Protein AF-A0AA88Y7B9-F1 (afdb_monomer)

Solvent-accessible surface area (backbone atoms only — not comparable to full-atom values): 11548 Å² total; per-residue (Å²): 133,92,70,56,55,67,57,44,27,37,46,65,73,51,35,88,92,33,28,59,63,62,66,70,34,98,73,59,68,88,75,66,75,62,70,79,85,90,85,69,100,49,65,74,39,86,70,44,78,46,57,69,61,73,98,58,69,41,56,74,55,41,38,34,41,35,31,34,34,65,99,77,40,43,36,37,42,38,42,46,49,50,84,82,63,94,68,62,86,41,93,76,40,60,91,79,35,86,36,41,58,53,46,26,32,49,48,44,51,47,53,51,62,78,44,63,88,51,73,50,38,37,44,33,38,39,50,44,25,13,60,60,32,74,95,56,64,17,42,60,36,51,40,70,34,40,48,57,44,45,79,67,59,34,41,51,57,56,59,79,75,69,30,61,53,68,48,41,40,86,41,90,88,48,92,52,88,56,22,26,37,26,62,46,63,31,31,23,76,63,83,79,90,75,82,81,87,133

Structure (mmCIF, N/CA/C/O backbone):
data_AF-A0AA88Y7B9-F1
#
_entry.id   AF-A0AA88Y7B9-F1
#
loop_
_atom_site.group_PDB
_atom_site.id
_atom_site.type_symbol
_atom_site.label_atom_id
_atom_site.label_alt_id
_atom_site.label_comp_id
_atom_site.label_asym_id
_atom_site.label_entity_id
_a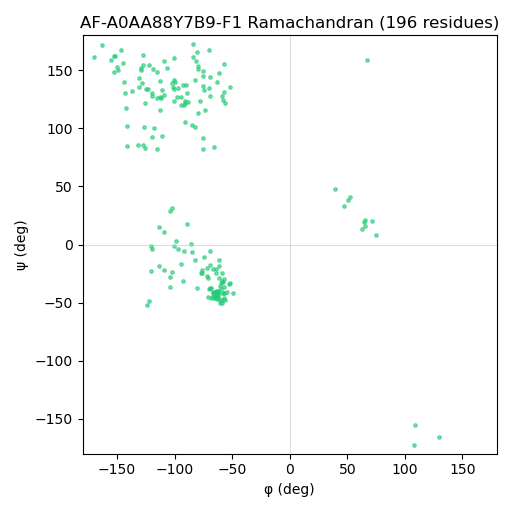tom_site.label_seq_id
_atom_site.pdbx_PDB_ins_code
_atom_site.Cartn_x
_atom_site.Cartn_y
_atom_site.Cartn_z
_atom_site.occupancy
_atom_site.B_iso_or_equiv
_atom_site.auth_seq_id
_atom_site.auth_comp_id
_atom_site.auth_asym_id
_atom_site.auth_atom_id
_atom_site.pdbx_PDB_model_num
ATOM 1 N N . MET A 1 1 ? 6.387 -14.536 -27.912 1.00 52.94 1 MET A N 1
ATOM 2 C CA . MET A 1 1 ? 6.332 -15.747 -27.070 1.00 52.94 1 MET A CA 1
ATOM 3 C C . MET A 1 1 ? 5.521 -15.358 -25.848 1.00 52.94 1 MET A C 1
ATOM 5 O O . MET A 1 1 ? 5.942 -14.445 -25.153 1.00 52.94 1 MET A O 1
ATOM 9 N N . ASP A 1 2 ? 4.322 -15.911 -25.678 1.00 79.06 2 ASP A N 1
ATOM 10 C CA . ASP A 1 2 ? 3.439 -15.541 -24.568 1.00 79.06 2 ASP A CA 1
ATOM 11 C C . ASP A 1 2 ? 3.820 -16.357 -23.323 1.00 79.06 2 ASP A C 1
ATOM 13 O O . ASP A 1 2 ? 3.560 -17.556 -23.264 1.00 79.06 2 ASP A O 1
ATOM 17 N N . LEU A 1 3 ? 4.522 -15.740 -22.370 1.00 78.12 3 LEU A N 1
ATOM 18 C CA . LEU A 1 3 ? 4.958 -16.412 -21.140 1.00 78.12 3 LEU A CA 1
ATOM 19 C C . LEU A 1 3 ? 3.818 -16.435 -20.105 1.00 78.12 3 LEU A C 1
ATOM 21 O O . LEU A 1 3 ? 3.108 -15.433 -19.977 1.00 78.12 3 LEU A O 1
ATOM 25 N N . PRO A 1 4 ? 3.631 -17.526 -19.338 1.00 83.94 4 PRO A N 1
ATOM 26 C CA . PRO A 1 4 ? 2.750 -17.532 -18.168 1.00 83.94 4 PRO A CA 1
ATOM 27 C C . PRO A 1 4 ? 3.140 -16.461 -17.135 1.00 83.94 4 PRO A C 1
ATOM 29 O O . PRO A 1 4 ? 4.302 -16.052 -17.066 1.00 83.94 4 PRO A O 1
ATOM 32 N N . GLN A 1 5 ? 2.176 -16.021 -16.320 1.00 84.38 5 GLN A N 1
ATOM 33 C CA . GLN A 1 5 ? 2.378 -14.995 -15.286 1.00 84.38 5 GLN A CA 1
ATOM 34 C C . GLN A 1 5 ? 3.475 -15.402 -14.292 1.00 84.38 5 GLN A C 1
ATOM 36 O O . GLN A 1 5 ? 4.330 -14.599 -13.927 1.00 84.38 5 GLN A O 1
ATOM 41 N N . GLU A 1 6 ? 3.487 -16.668 -13.894 1.00 79.50 6 GLU A N 1
ATOM 42 C CA . GLU A 1 6 ? 4.441 -17.228 -12.944 1.00 79.50 6 GLU A CA 1
ATOM 43 C C . GLU A 1 6 ? 5.864 -17.189 -13.504 1.00 79.50 6 GLU A C 1
ATOM 45 O O . GLU A 1 6 ? 6.802 -16.818 -12.799 1.00 79.50 6 GLU A O 1
ATOM 50 N N . CYS A 1 7 ? 6.024 -17.497 -14.794 1.00 79.56 7 CYS A N 1
ATOM 51 C CA . CYS A 1 7 ? 7.312 -17.409 -15.474 1.00 79.56 7 CYS A CA 1
ATOM 52 C C . CYS A 1 7 ? 7.789 -15.957 -15.572 1.00 79.56 7 CYS A C 1
ATOM 54 O O . CYS A 1 7 ? 8.955 -15.683 -15.297 1.00 79.56 7 CYS A O 1
ATOM 56 N N . LEU A 1 8 ? 6.893 -15.031 -15.931 1.00 83.56 8 LEU A N 1
ATOM 57 C CA . LEU A 1 8 ? 7.210 -13.607 -16.034 1.00 83.56 8 LEU A CA 1
ATOM 58 C C . LEU A 1 8 ? 7.716 -13.051 -14.694 1.00 83.56 8 LEU A C 1
ATOM 60 O O . LEU A 1 8 ? 8.788 -12.447 -14.645 1.00 83.56 8 LEU A O 1
ATOM 64 N N . SER A 1 9 ? 6.986 -13.309 -13.608 1.00 81.31 9 SER A N 1
ATOM 65 C CA . SER A 1 9 ? 7.362 -12.836 -12.275 1.00 81.31 9 SER A CA 1
ATOM 66 C C . SER A 1 9 ? 8.593 -13.536 -11.718 1.00 81.31 9 SER A C 1
ATOM 68 O O . SER A 1 9 ? 9.436 -12.881 -11.111 1.00 81.31 9 SER A O 1
ATOM 70 N N . CYS A 1 10 ? 8.749 -14.842 -11.943 1.00 78.94 10 CYS A N 1
ATOM 71 C CA . CYS A 1 10 ? 9.934 -15.555 -11.477 1.00 78.94 10 CYS A CA 1
ATOM 72 C C . CYS A 1 10 ? 11.209 -15.024 -12.147 1.00 78.94 10 CYS A C 1
ATOM 74 O O . CYS A 1 10 ? 12.187 -14.731 -11.463 1.00 78.94 10 CYS A O 1
ATOM 76 N N . ILE A 1 11 ? 11.182 -14.801 -13.468 1.00 79.75 11 ILE A N 1
ATOM 77 C CA . ILE A 1 11 ? 12.324 -14.223 -14.193 1.00 79.75 11 ILE A CA 1
ATOM 78 C C . ILE A 1 11 ? 12.711 -12.861 -13.605 1.00 79.75 11 ILE A C 1
ATOM 80 O O . ILE A 1 11 ? 13.898 -12.573 -13.434 1.00 79.75 11 ILE A O 1
ATOM 84 N N . ALA A 1 12 ? 11.713 -12.040 -13.279 1.00 77.69 12 ALA A N 1
ATOM 85 C CA . ALA A 1 12 ? 11.924 -10.723 -12.700 1.00 77.69 12 ALA A CA 1
ATOM 86 C C . ALA A 1 12 ? 12.527 -10.769 -11.289 1.00 77.69 12 ALA A C 1
ATOM 88 O O . ALA A 1 12 ? 13.422 -9.985 -10.983 1.00 77.69 12 ALA A O 1
ATOM 89 N N . LEU A 1 13 ? 12.063 -11.696 -10.446 1.00 76.12 13 LEU A N 1
ATOM 90 C CA . LEU A 1 13 ? 12.467 -11.804 -9.042 1.00 76.12 13 LEU A CA 1
ATOM 91 C C . LEU A 1 13 ? 13.813 -12.520 -8.850 1.00 76.12 13 LEU A C 1
ATOM 93 O O . LEU A 1 13 ? 14.604 -12.126 -7.996 1.00 76.12 13 LEU A O 1
ATOM 97 N N . SER A 1 14 ? 14.103 -13.554 -9.642 1.00 74.75 14 SER A N 1
ATOM 98 C CA . SER A 1 14 ? 15.327 -14.359 -9.504 1.00 74.75 14 SER A CA 1
ATOM 99 C C . SER A 1 14 ? 16.576 -13.666 -10.051 1.00 74.75 14 SER A C 1
ATOM 101 O O . SER A 1 14 ? 17.706 -13.966 -9.646 1.00 74.75 14 SER A O 1
ATOM 103 N N . GLY A 1 15 ? 16.388 -12.734 -10.988 1.00 68.69 15 GLY A N 1
ATOM 104 C CA . GLY A 1 15 ? 17.471 -12.119 -11.743 1.00 68.69 15 GLY A CA 1
ATOM 105 C C . GLY A 1 15 ? 18.178 -13.106 -12.684 1.00 68.69 15 GLY A C 1
ATOM 106 O O . GLY A 1 15 ? 18.163 -14.325 -12.504 1.00 68.69 15 GLY A O 1
ATOM 107 N N . ILE A 1 16 ? 18.861 -12.572 -13.703 1.00 68.81 16 ILE A N 1
ATOM 108 C CA . ILE A 1 16 ? 19.411 -13.347 -14.838 1.00 68.81 16 ILE A CA 1
ATOM 109 C C . ILE A 1 16 ? 20.280 -14.544 -14.408 1.00 68.81 16 ILE A C 1
ATOM 111 O O . ILE A 1 16 ? 20.279 -15.577 -15.070 1.00 68.81 16 ILE A O 1
ATOM 115 N N . LYS A 1 17 ? 21.002 -14.435 -13.286 1.00 69.50 17 LYS A N 1
ATOM 116 C CA . LYS A 1 17 ? 21.929 -15.480 -12.821 1.00 69.50 17 LYS A CA 1
ATOM 117 C C . LYS A 1 17 ? 21.248 -16.696 -12.186 1.00 69.50 17 LYS A C 1
ATOM 119 O O . LYS A 1 17 ? 21.886 -17.740 -12.116 1.00 69.50 17 LYS A O 1
ATOM 124 N N . ARG A 1 18 ? 20.006 -16.568 -11.704 1.00 70.50 18 ARG A N 1
ATOM 125 C CA . ARG A 1 18 ? 19.301 -17.635 -10.965 1.00 70.50 18 ARG A CA 1
ATOM 126 C C . ARG A 1 18 ? 18.006 -18.089 -11.630 1.00 70.50 18 ARG A C 1
ATOM 128 O O . ARG A 1 18 ? 17.410 -19.059 -11.190 1.00 70.50 18 ARG A O 1
ATOM 135 N N . VAL A 1 19 ? 17.602 -17.456 -12.734 1.00 73.75 19 VAL A N 1
ATOM 136 C CA . VAL A 1 19 ? 16.382 -17.817 -13.482 1.00 73.75 19 VAL A CA 1
ATOM 137 C C . VAL A 1 19 ? 16.295 -19.319 -13.770 1.00 73.75 19 VAL A C 1
ATOM 139 O O . VAL A 1 19 ? 15.232 -19.909 -13.611 1.00 73.75 19 VAL A O 1
ATOM 142 N N . TYR A 1 20 ? 17.396 -19.969 -14.157 1.00 70.12 20 TYR A N 1
ATOM 143 C CA . TYR A 1 20 ? 17.359 -21.405 -14.441 1.00 70.12 20 TYR A CA 1
ATOM 144 C C . TYR A 1 20 ? 17.118 -22.250 -13.178 1.00 70.12 20 TYR A C 1
ATOM 146 O O . TYR A 1 20 ? 16.272 -23.141 -13.196 1.00 70.12 20 TYR A O 1
ATOM 154 N N . SER A 1 21 ? 17.822 -21.967 -12.075 1.00 70.44 21 SER A N 1
ATOM 155 C CA . SER A 1 21 ? 17.675 -22.722 -10.822 1.00 70.44 21 SER A CA 1
ATOM 156 C C . SER A 1 21 ? 16.329 -22.482 -10.147 1.00 70.44 21 SER A C 1
ATOM 158 O O . SER A 1 21 ? 15.746 -23.418 -9.607 1.00 70.44 21 SER A O 1
ATOM 160 N N . ASP A 1 22 ? 15.836 -21.249 -10.211 1.00 71.75 22 ASP A N 1
ATOM 161 C CA . ASP A 1 22 ? 14.694 -20.798 -9.421 1.00 71.75 22 ASP A CA 1
ATOM 162 C C . ASP A 1 22 ? 13.369 -20.958 -10.179 1.00 71.75 22 ASP A C 1
ATOM 164 O O . ASP A 1 22 ? 12.339 -21.220 -9.562 1.00 71.75 22 ASP A O 1
ATOM 168 N N . CYS A 1 23 ? 13.388 -20.835 -11.513 1.00 70.25 23 CYS A N 1
ATOM 169 C CA . CYS A 1 23 ? 12.173 -20.826 -12.337 1.00 70.25 23 CYS A CA 1
ATOM 170 C C . CYS A 1 23 ? 11.983 -22.080 -13.197 1.00 70.25 23 CYS A C 1
ATOM 172 O O . CYS A 1 23 ? 10.864 -22.344 -13.631 1.00 70.25 23 CYS A O 1
ATOM 174 N N . VAL A 1 24 ? 13.054 -22.828 -13.489 1.00 71.31 24 VAL A N 1
ATOM 175 C CA . VAL A 1 24 ? 13.028 -23.973 -14.426 1.00 71.31 24 VAL A CA 1
ATOM 176 C C . VAL A 1 24 ? 13.440 -25.288 -13.747 1.00 71.31 24 VAL A C 1
ATOM 178 O O . VAL A 1 24 ? 13.074 -26.367 -14.209 1.00 71.31 24 VAL A O 1
ATOM 181 N N . GLY A 1 25 ? 14.185 -25.216 -12.640 1.00 64.06 25 GLY A N 1
ATOM 182 C CA . GLY A 1 25 ? 14.705 -26.375 -11.919 1.00 64.06 25 GLY A CA 1
ATOM 183 C C . GLY A 1 25 ? 13.651 -27.215 -11.171 1.00 64.06 25 GLY A C 1
ATOM 184 O O . GLY A 1 25 ? 12.520 -26.779 -10.953 1.00 64.06 25 GLY A O 1
ATOM 185 N N . PRO A 1 26 ? 14.029 -28.428 -10.716 1.00 53.66 26 PRO A N 1
ATOM 186 C CA . PRO A 1 26 ? 13.134 -29.385 -10.049 1.00 53.66 26 PRO A CA 1
ATOM 187 C C . PRO A 1 26 ? 12.671 -28.957 -8.642 1.00 53.66 26 PRO A C 1
ATOM 189 O O . PRO A 1 26 ? 11.839 -29.630 -8.043 1.00 53.66 26 PRO A O 1
ATOM 192 N N . THR A 1 27 ? 13.196 -27.853 -8.106 1.00 53.81 27 THR A N 1
ATOM 193 C CA . THR A 1 27 ? 12.861 -27.282 -6.790 1.00 53.81 27 THR A CA 1
ATOM 194 C C . THR A 1 27 ? 11.932 -26.072 -6.896 1.00 53.81 27 THR A C 1
ATOM 196 O O . THR A 1 27 ? 12.032 -25.154 -6.084 1.00 53.81 27 THR A O 1
ATOM 199 N N . SER A 1 28 ? 11.053 -26.034 -7.900 1.00 53.72 28 SER A N 1
ATOM 200 C CA . SER A 1 28 ? 10.077 -24.956 -8.085 1.00 53.72 28 SER A CA 1
ATOM 201 C C . SER A 1 28 ? 9.056 -24.935 -6.939 1.00 53.72 28 SER A C 1
ATOM 203 O O . SER A 1 28 ? 7.967 -25.501 -7.007 1.00 53.72 28 SER A O 1
ATOM 205 N N . GLY A 1 29 ? 9.421 -24.287 -5.834 1.00 54.25 29 GLY A N 1
ATOM 206 C CA . GLY A 1 29 ? 8.471 -23.897 -4.802 1.00 54.25 29 GLY A CA 1
ATOM 207 C C . GLY A 1 29 ? 7.470 -22.901 -5.386 1.00 54.25 29 GLY A C 1
ATOM 208 O O . GLY A 1 29 ? 7.844 -22.024 -6.164 1.00 54.25 29 GLY A O 1
ATOM 209 N N . GLY A 1 30 ? 6.191 -23.029 -5.028 1.00 58.34 30 GLY A N 1
ATOM 210 C CA . GLY A 1 30 ? 5.188 -22.033 -5.403 1.00 58.34 30 GLY A CA 1
ATOM 211 C C . GLY A 1 30 ? 5.583 -20.655 -4.865 1.00 58.34 30 GLY A C 1
ATOM 212 O O . GLY A 1 30 ? 5.810 -20.500 -3.665 1.00 58.34 30 GLY A O 1
ATOM 213 N N . ILE A 1 31 ? 5.681 -19.657 -5.744 1.00 64.56 31 ILE A N 1
ATOM 214 C CA . ILE A 1 31 ? 6.045 -18.288 -5.367 1.00 64.56 31 ILE A CA 1
ATOM 215 C C . ILE A 1 31 ? 4.766 -17.533 -5.002 1.00 64.56 31 ILE A C 1
ATOM 217 O O . ILE A 1 31 ? 3.855 -17.399 -5.819 1.00 64.56 31 ILE A O 1
ATOM 221 N N . ASN A 1 32 ? 4.697 -16.996 -3.782 1.00 68.12 32 ASN A N 1
ATOM 222 C CA . ASN A 1 32 ? 3.692 -15.995 -3.430 1.00 68.12 32 ASN A CA 1
ATOM 223 C C . ASN A 1 32 ? 4.099 -14.657 -4.056 1.00 68.12 32 ASN A C 1
ATOM 225 O O . ASN A 1 32 ? 4.730 -13.835 -3.400 1.00 68.12 32 ASN A O 1
ATOM 229 N N . ILE A 1 33 ? 3.786 -14.471 -5.339 1.00 72.69 33 ILE A N 1
ATOM 230 C CA . ILE A 1 33 ? 4.248 -13.317 -6.120 1.00 72.69 33 ILE A CA 1
ATOM 231 C C . ILE A 1 33 ? 3.790 -11.973 -5.513 1.00 72.69 33 ILE A C 1
ATOM 233 O O . ILE A 1 33 ? 4.623 -11.074 -5.423 1.00 72.69 33 ILE A O 1
ATOM 237 N N . PRO A 1 34 ? 2.540 -11.817 -5.020 1.00 73.06 34 PRO A N 1
ATOM 238 C CA . PRO A 1 34 ? 2.151 -10.605 -4.293 1.00 73.06 34 PRO A CA 1
ATOM 239 C C . PRO A 1 34 ? 2.858 -10.434 -2.940 1.00 73.06 34 PRO A C 1
ATOM 241 O O . PRO A 1 34 ? 2.898 -9.330 -2.405 1.00 73.06 34 PRO A O 1
ATOM 244 N N . GLY A 1 35 ? 3.376 -11.522 -2.359 1.00 82.19 35 GLY A N 1
ATOM 245 C CA . GLY A 1 35 ? 4.077 -11.508 -1.073 1.00 82.19 35 GLY A CA 1
ATOM 246 C C . GLY A 1 35 ? 3.175 -11.267 0.140 1.00 82.19 35 GLY A C 1
ATOM 247 O O . GLY A 1 35 ? 3.666 -10.861 1.188 1.00 82.19 35 GLY A O 1
ATOM 248 N N . LEU A 1 36 ? 1.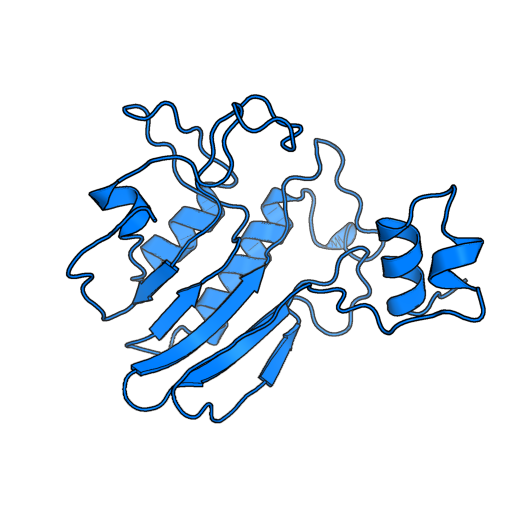863 -11.500 0.024 1.00 92.12 36 LEU A N 1
ATOM 249 C CA . LEU A 1 36 ? 0.896 -11.155 1.070 1.00 92.12 36 LEU A CA 1
ATOM 250 C C . LEU A 1 36 ? 0.504 -12.344 1.938 1.00 92.12 36 LEU A C 1
ATOM 252 O O . LEU A 1 36 ? 0.250 -13.439 1.433 1.00 92.12 36 LEU A O 1
ATOM 256 N N . VAL A 1 37 ? 0.384 -12.095 3.242 1.00 94.19 37 VAL A N 1
ATOM 257 C CA . VAL A 1 37 ? -0.163 -13.031 4.227 1.00 94.19 37 VAL A CA 1
ATOM 258 C C . VAL A 1 37 ? -0.971 -12.239 5.254 1.00 94.19 37 VAL A C 1
ATOM 260 O O . VAL A 1 37 ? -0.476 -11.270 5.822 1.00 94.19 37 VAL A O 1
ATOM 263 N N . LEU A 1 38 ? -2.200 -12.680 5.532 1.00 94.44 38 LEU A N 1
ATOM 264 C CA . LEU A 1 38 ? -3.028 -12.141 6.611 1.00 94.44 38 LEU A CA 1
ATOM 265 C C . LEU A 1 38 ? -3.219 -13.206 7.695 1.00 94.44 38 LEU A C 1
ATOM 267 O O . LEU A 1 38 ? -3.846 -14.236 7.456 1.00 94.44 38 LEU A O 1
ATOM 271 N N . LEU A 1 39 ? -2.694 -12.944 8.893 1.00 96.31 39 LEU A N 1
ATOM 272 C CA . LEU A 1 39 ? -2.840 -13.813 10.062 1.00 96.31 39 LEU A CA 1
ATOM 273 C C . LEU A 1 39 ? -3.687 -13.121 11.126 1.00 96.31 39 LEU A C 1
ATOM 275 O O . LEU A 1 39 ? -3.547 -11.925 11.373 1.00 96.31 39 LEU A O 1
ATOM 279 N N . SER A 1 40 ? -4.547 -13.884 11.796 1.00 96.69 40 SER A N 1
ATOM 280 C CA . SER A 1 40 ? -5.396 -13.366 12.864 1.00 96.69 40 SER A CA 1
ATOM 281 C C . SER A 1 40 ? -5.572 -14.401 13.965 1.00 96.69 40 SER A C 1
ATOM 283 O O . SER A 1 40 ? -5.766 -15.584 13.702 1.00 96.69 40 SER A O 1
ATOM 285 N N . LYS A 1 41 ? -5.553 -13.935 15.220 1.00 97.62 41 LYS A N 1
ATOM 286 C CA . LYS A 1 41 ? -5.969 -14.738 16.383 1.00 97.62 41 LYS A CA 1
ATOM 287 C C . LYS A 1 41 ? -7.493 -14.892 16.472 1.00 97.62 41 LYS A C 1
ATOM 289 O O . LYS A 1 41 ? -7.981 -15.652 17.299 1.00 97.62 41 LYS A O 1
ATOM 294 N N . ARG A 1 42 ? -8.240 -14.130 15.668 1.00 97.88 42 ARG A N 1
ATOM 295 C CA . ARG A 1 42 ? -9.701 -14.181 15.560 1.00 97.88 42 ARG A CA 1
ATOM 296 C C . ARG A 1 42 ? -10.109 -14.842 14.244 1.00 97.88 42 ARG A C 1
ATOM 298 O O . ARG A 1 42 ? -9.369 -14.696 13.269 1.00 97.88 42 ARG A O 1
ATOM 305 N N . PRO A 1 43 ? -11.284 -15.491 14.179 1.00 98.31 43 PRO A N 1
ATOM 306 C CA . PRO A 1 43 ? -11.785 -16.066 12.938 1.00 98.31 43 PRO A CA 1
ATOM 307 C C . PRO A 1 43 ? -11.797 -15.054 11.786 1.00 98.31 43 PRO A C 1
ATOM 309 O O . PRO A 1 43 ? -12.220 -13.907 11.958 1.00 98.31 43 PRO A O 1
ATOM 312 N N . LEU A 1 44 ? -11.336 -15.508 10.621 1.00 98.31 44 LEU A N 1
ATOM 313 C CA . LEU A 1 44 ? -11.401 -14.790 9.351 1.00 98.31 44 LEU A CA 1
ATOM 314 C C . LEU A 1 44 ? -12.568 -15.342 8.527 1.00 98.31 44 LEU A C 1
ATOM 316 O O . LEU A 1 44 ? -12.729 -16.558 8.421 1.00 98.31 44 LEU A O 1
ATOM 320 N N . ARG A 1 45 ? -13.379 -14.460 7.941 1.00 98.12 45 ARG A N 1
ATOM 321 C CA . ARG A 1 45 ? -14.515 -14.808 7.071 1.00 98.12 45 ARG A CA 1
ATOM 322 C C . ARG A 1 45 ? -14.426 -14.063 5.743 1.00 98.12 45 ARG A C 1
ATOM 324 O O . ARG A 1 45 ? -13.687 -13.087 5.630 1.00 98.12 45 ARG A O 1
ATOM 331 N N . ASN A 1 46 ? -15.178 -14.536 4.747 1.00 97.31 46 ASN A N 1
ATOM 332 C CA . ASN A 1 46 ? -15.289 -13.914 3.420 1.00 97.31 46 ASN A CA 1
ATOM 333 C C . ASN A 1 46 ? -13.926 -13.607 2.773 1.00 97.31 46 ASN A C 1
ATOM 335 O O . ASN A 1 46 ? -13.750 -12.570 2.135 1.00 97.31 46 ASN A O 1
ATOM 339 N N . ILE A 1 47 ? -12.960 -14.511 2.967 1.00 97.69 47 ILE A N 1
ATOM 340 C CA . ILE A 1 47 ? -11.568 -14.328 2.553 1.00 97.69 47 ILE A CA 1
ATOM 341 C C . ILE A 1 47 ? -11.486 -14.368 1.031 1.00 97.69 47 ILE A C 1
ATOM 343 O O . ILE A 1 47 ? -11.943 -15.326 0.407 1.00 97.69 47 ILE A O 1
ATOM 347 N N . ARG A 1 48 ? -10.868 -13.351 0.434 1.00 96.69 48 ARG A N 1
ATOM 348 C CA . ARG A 1 48 ? -10.600 -13.325 -1.005 1.00 96.69 48 ARG A CA 1
ATOM 349 C C . ARG A 1 48 ? -9.329 -12.555 -1.318 1.00 96.69 48 ARG A C 1
ATOM 351 O O . ARG A 1 48 ? -8.985 -11.603 -0.625 1.00 96.69 48 ARG A O 1
ATOM 358 N N . LYS A 1 49 ? -8.667 -12.957 -2.395 1.00 95.62 49 LYS A N 1
ATOM 359 C CA . LYS A 1 49 ? -7.628 -12.172 -3.057 1.00 95.62 49 LYS A CA 1
ATOM 360 C C . LYS A 1 49 ? -8.273 -11.446 -4.237 1.00 95.62 49 LYS A C 1
ATOM 362 O O . LYS A 1 49 ? -9.020 -12.074 -4.985 1.00 95.62 49 LYS A O 1
ATOM 367 N N . VAL A 1 50 ? -7.973 -10.165 -4.406 1.00 95.81 50 VAL A N 1
ATOM 368 C CA . VAL A 1 50 ? -8.428 -9.365 -5.549 1.00 95.81 50 VAL A CA 1
ATOM 369 C C . VAL A 1 50 ? -7.214 -8.738 -6.216 1.00 95.81 50 VAL A C 1
ATOM 371 O O . VAL A 1 50 ? -6.449 -8.032 -5.563 1.00 95.81 50 VAL A O 1
ATOM 374 N N . ASP A 1 51 ? -7.017 -9.030 -7.500 1.00 95.12 51 ASP A N 1
ATOM 375 C CA . ASP A 1 51 ? -5.968 -8.400 -8.303 1.00 95.12 51 ASP A CA 1
ATOM 376 C C . ASP A 1 51 ? -6.378 -6.962 -8.643 1.00 95.12 51 ASP A C 1
ATOM 378 O O . ASP A 1 51 ? -7.505 -6.727 -9.075 1.00 95.12 51 ASP A O 1
ATOM 382 N N . LEU A 1 52 ? -5.463 -6.005 -8.464 1.00 95.88 52 LEU A N 1
ATOM 383 C CA . LEU A 1 52 ? -5.745 -4.579 -8.690 1.00 95.88 52 LEU A CA 1
ATOM 384 C C . LEU A 1 52 ? -5.915 -4.251 -10.177 1.00 95.88 52 LEU A C 1
ATOM 386 O O . LEU A 1 52 ? -6.668 -3.354 -10.539 1.00 95.88 52 LEU A O 1
ATOM 390 N N . ILE A 1 53 ? -5.258 -5.021 -11.049 1.00 95.12 53 ILE A N 1
ATOM 391 C CA . ILE A 1 53 ? -5.415 -4.928 -12.502 1.00 95.12 53 ILE A CA 1
ATOM 392 C C . ILE A 1 53 ? -5.733 -6.332 -13.036 1.00 95.12 53 ILE A C 1
ATOM 394 O O . ILE A 1 53 ? -4.821 -7.077 -13.414 1.00 95.12 53 ILE A O 1
ATOM 398 N N . PRO A 1 54 ? -7.014 -6.738 -13.040 1.00 92.88 54 PRO A N 1
ATOM 399 C CA . PRO A 1 54 ? -7.400 -8.092 -13.408 1.00 92.88 54 PRO A CA 1
ATOM 400 C C . PRO A 1 54 ? -7.175 -8.360 -14.901 1.00 92.88 54 PRO A C 1
ATOM 402 O O . PRO A 1 54 ? -7.388 -7.499 -15.755 1.00 92.88 54 PRO A O 1
ATOM 405 N N . GLY A 1 55 ? -6.769 -9.591 -15.223 1.00 89.81 55 GLY A N 1
ATOM 406 C CA . GLY A 1 55 ? -6.658 -10.074 -16.604 1.00 89.81 55 GLY A CA 1
ATOM 407 C C . GLY A 1 55 ? -5.461 -9.540 -17.398 1.00 89.81 55 GLY A C 1
ATOM 408 O O . GLY A 1 55 ? -5.378 -9.803 -18.596 1.00 89.81 55 GLY A O 1
ATOM 409 N N . ILE A 1 56 ? -4.530 -8.820 -16.762 1.00 90.50 56 ILE A N 1
ATOM 410 C CA . ILE A 1 56 ? -3.307 -8.322 -17.405 1.00 90.50 56 ILE A CA 1
ATOM 411 C C . ILE A 1 56 ? -2.081 -8.898 -16.709 1.00 90.50 56 ILE A C 1
ATOM 413 O O . ILE A 1 56 ? -1.959 -8.830 -15.487 1.00 90.50 56 ILE A O 1
ATOM 417 N N . LYS A 1 57 ? -1.159 -9.445 -17.510 1.00 89.31 57 LYS A N 1
ATOM 418 C CA . LYS A 1 57 ? 0.117 -9.957 -17.013 1.00 89.31 57 LYS A CA 1
ATOM 419 C C . LYS A 1 57 ? 1.010 -8.805 -16.570 1.00 89.31 57 LYS A C 1
ATOM 421 O O . LYS A 1 57 ? 1.154 -7.828 -17.295 1.00 89.31 57 LYS A O 1
ATOM 426 N N . GLN A 1 58 ? 1.628 -8.941 -15.410 1.00 88.94 58 GLN A N 1
ATOM 427 C CA . GLN A 1 58 ? 2.509 -7.925 -14.828 1.00 88.94 58 GLN A CA 1
ATOM 428 C C . GLN A 1 58 ? 3.833 -8.561 -14.434 1.00 88.94 58 GLN A C 1
ATOM 430 O O . GLN A 1 58 ? 3.879 -9.744 -14.111 1.00 88.94 58 GLN A O 1
ATOM 435 N N . ILE A 1 59 ? 4.919 -7.803 -14.426 1.00 86.62 59 ILE A N 1
ATOM 436 C CA . ILE A 1 59 ? 6.182 -8.277 -13.859 1.00 86.62 59 ILE A CA 1
ATOM 437 C C . ILE A 1 59 ? 5.965 -8.583 -12.375 1.00 86.62 59 ILE A C 1
ATOM 439 O O . ILE A 1 59 ? 6.282 -9.685 -11.916 1.00 86.62 59 ILE A O 1
ATOM 443 N N . LEU A 1 60 ? 5.336 -7.651 -11.655 1.00 85.69 60 LEU A N 1
ATOM 444 C CA . LEU A 1 60 ? 4.993 -7.786 -10.240 1.00 85.69 60 LEU A CA 1
ATOM 445 C C . LEU A 1 60 ? 3.488 -7.542 -10.037 1.00 85.69 60 LEU A C 1
ATOM 447 O O . LEU A 1 60 ? 3.098 -6.425 -9.694 1.00 85.69 60 LEU A O 1
ATOM 451 N N . PRO A 1 61 ? 2.626 -8.557 -10.253 1.00 89.50 61 PRO A N 1
ATOM 452 C CA . PRO A 1 61 ? 1.185 -8.413 -10.089 1.00 89.50 61 PRO A CA 1
ATOM 453 C C . PRO A 1 61 ? 0.834 -7.993 -8.663 1.00 89.50 61 PRO A C 1
ATOM 455 O O . PRO A 1 61 ? 1.242 -8.628 -7.687 1.00 89.50 61 PRO A O 1
ATOM 458 N N . ARG A 1 62 ? 0.045 -6.922 -8.561 1.00 93.75 62 ARG A N 1
ATOM 459 C CA . ARG A 1 62 ? -0.429 -6.374 -7.290 1.00 93.75 62 ARG A CA 1
ATOM 460 C C . ARG A 1 62 ? -1.861 -6.800 -7.008 1.00 93.75 62 ARG A C 1
ATOM 462 O O . ARG A 1 62 ? -2.704 -6.896 -7.900 1.00 93.75 62 ARG A O 1
ATOM 469 N N . SER A 1 63 ? -2.124 -7.076 -5.741 1.00 95.94 63 SER A N 1
ATOM 470 C CA . SER A 1 63 ? -3.416 -7.542 -5.251 1.00 95.94 63 SER A CA 1
ATOM 471 C C . SER A 1 63 ? -3.595 -7.116 -3.807 1.00 95.94 63 SER A C 1
ATOM 473 O O . SER A 1 63 ? -2.596 -6.892 -3.130 1.00 95.94 63 SER A O 1
ATOM 475 N N . TYR A 1 64 ? -4.825 -7.131 -3.311 1.00 97.81 64 TYR A N 1
ATOM 476 C CA . TYR A 1 64 ? -5.088 -7.102 -1.878 1.00 97.81 64 TYR A CA 1
ATOM 477 C C . TYR A 1 64 ? -5.752 -8.402 -1.409 1.00 97.81 64 TYR A C 1
ATOM 479 O O . TYR A 1 64 ? -6.519 -9.044 -2.132 1.00 97.81 64 TYR A O 1
ATOM 487 N N . LEU A 1 65 ? -5.462 -8.789 -0.170 1.00 98.06 65 LEU A N 1
ATOM 488 C CA . LEU A 1 65 ? -6.209 -9.788 0.581 1.00 98.06 65 LEU A CA 1
ATOM 489 C C . LEU A 1 65 ? -7.296 -9.082 1.378 1.00 98.06 65 LEU A C 1
ATOM 491 O O . LEU A 1 65 ? -7.003 -8.231 2.214 1.00 98.06 65 LEU A O 1
ATOM 495 N N . TYR A 1 66 ? -8.541 -9.463 1.150 1.00 98.38 66 TYR A N 1
ATOM 496 C CA . TYR A 1 66 ? -9.675 -9.038 1.952 1.00 98.38 66 TYR A CA 1
ATOM 497 C C . TYR A 1 66 ? -10.092 -10.151 2.907 1.00 98.38 66 TYR A C 1
ATOM 499 O O . TYR A 1 66 ? -10.167 -11.317 2.512 1.00 98.38 66 TYR A O 1
ATOM 507 N N . ALA A 1 67 ? -10.427 -9.778 4.138 1.00 98.44 67 ALA A N 1
ATOM 508 C CA . ALA A 1 67 ? -11.145 -10.639 5.065 1.00 98.44 67 ALA A CA 1
ATOM 509 C C . ALA A 1 67 ? -12.005 -9.813 6.025 1.00 98.44 67 ALA A C 1
ATOM 511 O O . ALA A 1 67 ? -11.675 -8.681 6.379 1.00 98.44 67 ALA A O 1
ATOM 512 N N . GLU A 1 68 ? -13.081 -10.418 6.512 1.00 98.38 68 GLU A N 1
ATOM 513 C CA . GLU A 1 68 ? -13.818 -9.931 7.673 1.00 98.38 68 GLU A CA 1
ATOM 514 C C . GLU A 1 68 ? -13.264 -10.594 8.931 1.00 98.38 68 GLU A C 1
ATOM 516 O O . GLU A 1 68 ? -13.279 -11.821 9.063 1.00 98.38 68 GLU A O 1
ATOM 521 N N . VAL A 1 69 ? -12.765 -9.783 9.861 1.00 98.06 69 VAL A N 1
ATOM 522 C CA . VAL A 1 69 ? -12.219 -10.255 11.133 1.00 98.06 69 VAL A CA 1
ATOM 523 C C . VAL A 1 69 ? -13.267 -10.113 12.224 1.00 98.06 69 VAL A C 1
ATOM 525 O O . VAL A 1 69 ? -13.798 -9.022 12.452 1.00 98.06 69 VAL A O 1
ATOM 528 N N . ASP A 1 70 ? -13.535 -11.206 12.936 1.00 97.19 70 ASP A N 1
ATOM 529 C CA . ASP A 1 70 ? -14.593 -11.237 13.944 1.00 97.19 70 ASP A CA 1
ATOM 530 C C . ASP A 1 70 ? -14.407 -10.159 15.035 1.00 97.19 70 ASP A C 1
ATOM 532 O O . ASP A 1 70 ? -13.317 -9.952 15.585 1.00 97.19 70 ASP A O 1
ATOM 536 N N . GLY A 1 71 ? -15.475 -9.413 15.321 1.00 95.12 71 GLY A N 1
ATOM 537 C CA . GLY A 1 71 ? -15.466 -8.280 16.252 1.00 95.12 71 GLY A CA 1
ATOM 538 C C . GLY A 1 71 ? -14.572 -7.088 15.865 1.00 95.12 71 GLY A C 1
ATOM 539 O O . GLY A 1 71 ? -14.296 -6.253 16.728 1.00 95.12 71 GLY A O 1
ATOM 540 N N . ILE A 1 72 ? -14.073 -7.011 14.625 1.00 95.12 72 ILE A N 1
ATOM 541 C CA . ILE A 1 72 ? -13.358 -5.838 14.079 1.00 95.12 72 ILE A CA 1
ATOM 542 C C . ILE A 1 72 ? -14.062 -5.338 12.817 1.00 95.12 72 ILE A C 1
ATOM 544 O O . ILE A 1 72 ? -14.351 -4.147 12.717 1.00 95.12 72 ILE A O 1
ATOM 548 N N . GLY A 1 73 ? -14.368 -6.245 11.889 1.00 96.50 73 GLY A N 1
ATOM 549 C CA . GLY A 1 73 ? -14.955 -5.930 10.593 1.00 96.50 73 GLY A CA 1
ATOM 550 C C . GLY A 1 73 ? -13.970 -6.126 9.433 1.00 96.50 73 GLY A C 1
ATOM 551 O O . GLY A 1 73 ? -13.047 -6.937 9.541 1.00 96.50 73 GLY A O 1
ATOM 552 N N . PRO A 1 74 ? -14.184 -5.429 8.308 1.00 97.94 74 PRO A N 1
ATOM 553 C CA . PRO A 1 74 ? -13.447 -5.652 7.074 1.00 97.94 74 PRO A CA 1
ATOM 554 C C . PRO A 1 74 ? -12.034 -5.077 7.133 1.00 97.94 74 PRO A C 1
ATOM 556 O O . PRO A 1 74 ? -11.810 -3.946 7.576 1.00 97.94 74 PRO A O 1
ATOM 559 N N . ILE A 1 75 ? -11.091 -5.872 6.638 1.00 98.31 75 ILE A N 1
ATOM 560 C CA . ILE A 1 75 ? -9.677 -5.543 6.533 1.00 98.31 75 ILE A CA 1
ATOM 561 C C . ILE A 1 75 ? -9.202 -5.855 5.116 1.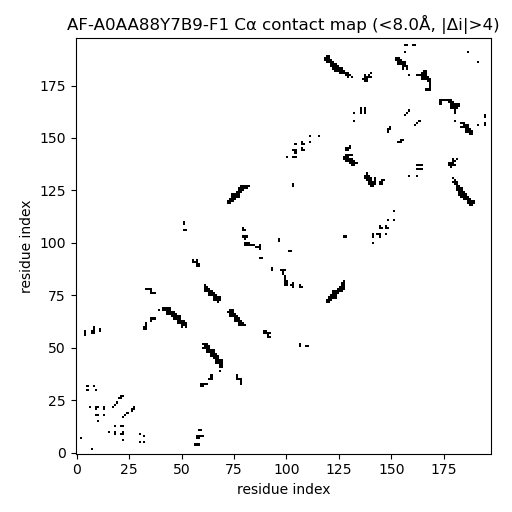00 98.31 75 ILE A C 1
ATOM 563 O O . ILE A 1 75 ? -9.491 -6.931 4.592 1.00 98.31 75 ILE A O 1
ATOM 567 N N . ALA A 1 76 ? -8.430 -4.939 4.537 1.00 98.31 76 ALA A N 1
ATOM 568 C CA . ALA A 1 76 ? -7.642 -5.176 3.337 1.00 98.31 76 ALA A CA 1
ATOM 569 C C . ALA A 1 76 ? -6.145 -5.134 3.677 1.00 98.31 76 ALA A C 1
ATOM 571 O O . ALA A 1 76 ? -5.669 -4.171 4.274 1.00 98.31 76 ALA A O 1
ATOM 572 N N . CYS A 1 77 ? -5.410 -6.178 3.304 1.00 98.25 77 CYS A N 1
ATOM 573 C CA . CYS A 1 77 ? -3.953 -6.242 3.380 1.00 98.25 77 CYS A CA 1
ATOM 574 C C . CYS A 1 77 ? -3.381 -6.197 1.964 1.00 98.25 77 CYS A C 1
ATOM 576 O O . CYS A 1 77 ? -3.826 -6.967 1.116 1.00 98.25 77 CYS A O 1
ATOM 578 N N . THR A 1 78 ? -2.435 -5.306 1.684 1.00 98.19 78 THR A N 1
ATOM 579 C CA . THR A 1 78 ? -1.937 -5.092 0.319 1.00 98.19 78 THR A CA 1
ATOM 580 C C . THR A 1 78 ? -0.456 -4.721 0.283 1.00 98.19 78 THR A C 1
ATOM 582 O O . THR A 1 78 ? 0.142 -4.420 1.313 1.00 98.19 78 THR A O 1
ATOM 585 N N . HIS A 1 79 ? 0.125 -4.760 -0.913 1.00 97.19 79 HIS A N 1
ATOM 586 C CA . HIS A 1 79 ? 1.462 -4.257 -1.209 1.00 97.19 79 HIS A CA 1
ATOM 587 C C . HIS A 1 79 ? 1.426 -3.601 -2.594 1.00 97.19 79 HIS A C 1
ATOM 589 O O . HIS A 1 79 ? 1.375 -4.306 -3.606 1.00 97.19 79 HIS A O 1
ATOM 595 N N . LEU A 1 80 ? 1.376 -2.269 -2.641 1.00 97.31 80 LEU A N 1
ATOM 596 C CA . LEU A 1 80 ? 1.098 -1.514 -3.870 1.00 97.31 80 LEU A CA 1
ATOM 597 C C . LEU A 1 80 ? 2.345 -1.300 -4.726 1.00 97.31 80 LEU A C 1
ATOM 599 O O . LEU A 1 80 ? 3.462 -1.637 -4.331 1.00 97.31 80 LEU A O 1
ATOM 603 N N . THR A 1 81 ? 2.143 -0.765 -5.929 1.00 96.50 81 THR A N 1
ATOM 604 C CA . THR A 1 81 ? 3.225 -0.471 -6.869 1.00 96.50 81 THR A CA 1
ATOM 605 C C . THR A 1 81 ? 4.276 0.453 -6.248 1.00 96.50 81 THR A C 1
ATOM 607 O O . THR A 1 81 ? 3.964 1.564 -5.833 1.00 96.50 81 THR A O 1
ATOM 610 N N . ALA A 1 82 ? 5.526 -0.009 -6.214 1.00 94.12 82 ALA A N 1
ATOM 611 C CA . ALA A 1 82 ? 6.665 0.720 -5.668 1.00 94.12 82 ALA A CA 1
ATOM 612 C C . ALA A 1 82 ? 7.287 1.695 -6.668 1.00 94.12 82 ALA A C 1
ATOM 614 O O . ALA A 1 82 ? 7.158 1.538 -7.885 1.00 94.12 82 ALA A O 1
ATOM 615 N N . A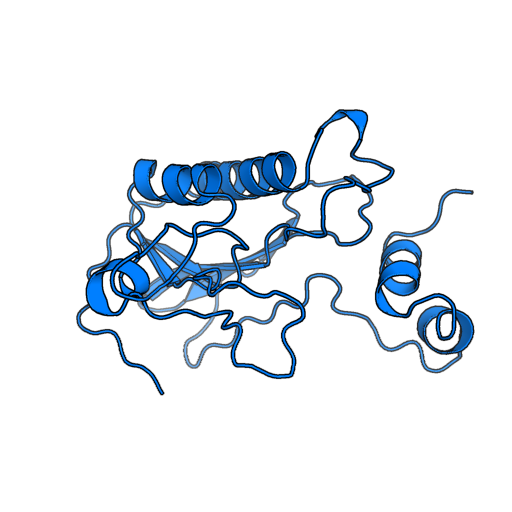SN A 1 83 ? 8.050 2.659 -6.156 1.00 92.38 83 ASN A N 1
ATOM 616 C CA . ASN A 1 83 ? 8.929 3.479 -6.974 1.00 92.38 83 ASN A CA 1
ATOM 617 C C . ASN A 1 83 ? 10.178 2.686 -7.394 1.00 92.38 83 ASN A C 1
ATOM 619 O O . ASN A 1 83 ? 11.191 2.657 -6.700 1.00 92.38 83 ASN A O 1
ATOM 623 N N . LEU A 1 84 ? 10.116 2.033 -8.557 1.00 89.56 84 LEU A N 1
ATOM 624 C CA . LEU A 1 84 ? 11.213 1.204 -9.078 1.00 89.56 84 LEU A CA 1
ATOM 625 C C . LEU A 1 84 ? 12.222 1.993 -9.937 1.00 89.56 84 LEU A C 1
ATOM 627 O O . LEU A 1 84 ? 13.004 1.410 -10.690 1.00 89.56 84 LEU A O 1
ATOM 631 N N . GLY A 1 85 ? 12.223 3.324 -9.829 1.00 87.81 85 GLY A N 1
ATOM 632 C CA . GLY A 1 85 ? 13.150 4.215 -10.521 1.00 87.81 85 GLY A CA 1
ATOM 633 C C . GLY A 1 85 ? 12.515 5.023 -11.653 1.00 87.81 85 GLY A C 1
ATOM 634 O O . GLY A 1 85 ? 11.304 5.050 -11.848 1.00 87.81 85 GLY A O 1
ATOM 635 N N . LYS A 1 86 ? 13.355 5.732 -12.416 1.00 87.56 86 LYS A N 1
ATOM 636 C CA . LYS A 1 86 ? 12.894 6.729 -13.405 1.00 87.56 86 LYS A CA 1
ATOM 637 C C . LYS A 1 86 ? 12.240 6.124 -14.646 1.00 87.56 86 LYS A C 1
ATOM 639 O O . LYS A 1 86 ? 11.448 6.793 -15.300 1.00 87.56 86 LYS A O 1
ATOM 644 N N . ILE A 1 87 ? 12.619 4.900 -15.002 1.00 91.00 87 ILE A N 1
ATOM 645 C CA . ILE A 1 87 ? 12.100 4.219 -16.186 1.00 91.00 87 ILE A CA 1
ATOM 646 C C . ILE A 1 87 ? 10.926 3.358 -15.745 1.00 91.00 87 ILE A C 1
ATOM 648 O O . ILE A 1 87 ? 11.084 2.460 -14.917 1.00 91.00 87 ILE A O 1
ATOM 652 N N . TYR A 1 88 ? 9.758 3.629 -16.317 1.00 93.69 88 TYR A N 1
ATOM 653 C CA . TYR A 1 88 ? 8.604 2.759 -16.174 1.00 93.69 88 TYR A CA 1
ATOM 654 C C . TYR A 1 88 ? 8.741 1.550 -17.094 1.00 93.69 88 TYR A C 1
ATOM 656 O O . TYR A 1 88 ? 8.914 1.699 -18.306 1.00 93.69 88 TYR A O 1
ATOM 664 N N . TYR A 1 89 ? 8.674 0.351 -16.521 1.00 88.81 89 TYR A N 1
ATOM 665 C CA . TYR A 1 89 ? 8.805 -0.883 -17.281 1.00 88.81 89 TYR A CA 1
ATOM 666 C C . TYR A 1 89 ? 7.839 -1.949 -16.768 1.00 88.81 89 TYR A C 1
ATOM 668 O O . TYR A 1 89 ? 8.201 -2.812 -15.980 1.00 88.81 89 TYR A O 1
ATOM 676 N N . GLU A 1 90 ? 6.609 -1.897 -17.272 1.00 91.12 90 GLU A N 1
ATOM 677 C CA . GLU A 1 90 ? 5.630 -2.984 -17.200 1.00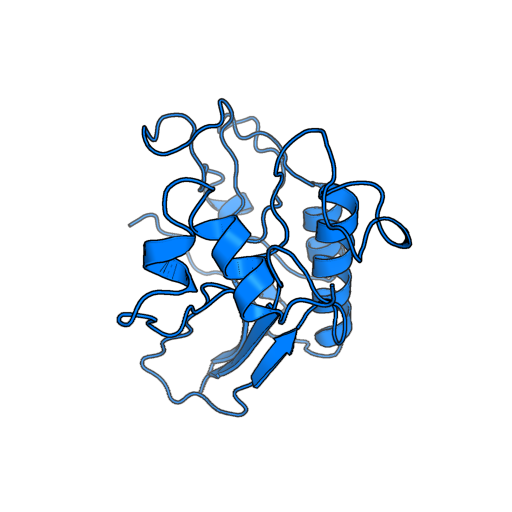 91.12 90 GLU A CA 1
ATOM 678 C C . GLU A 1 90 ? 5.136 -3.282 -18.626 1.00 91.12 90 GLU A C 1
ATOM 680 O O . GLU A 1 90 ? 4.321 -2.522 -19.156 1.00 91.12 90 GLU A O 1
ATOM 685 N N . PRO A 1 91 ? 5.634 -4.341 -19.295 1.00 88.00 91 PRO A N 1
ATOM 686 C CA . PRO A 1 91 ? 5.468 -4.549 -20.737 1.00 88.00 91 PRO A CA 1
ATOM 687 C C . PRO A 1 91 ? 4.023 -4.493 -21.240 1.00 88.00 91 PRO A C 1
ATOM 689 O O . PRO A 1 91 ? 3.776 -4.025 -22.347 1.00 88.00 91 PRO A O 1
ATOM 692 N N . TYR A 1 92 ? 3.067 -4.943 -20.426 1.00 90.88 92 TYR A N 1
ATOM 693 C CA . TYR A 1 92 ? 1.649 -5.008 -20.791 1.00 90.88 92 TYR A CA 1
ATOM 694 C C . TYR A 1 92 ? 0.817 -3.831 -20.257 1.00 90.88 92 TYR A C 1
ATOM 696 O O . TYR A 1 92 ? -0.396 -3.799 -20.464 1.00 90.88 92 TYR A O 1
ATOM 704 N N . LEU A 1 93 ? 1.447 -2.861 -19.584 1.00 94.25 93 LEU A N 1
ATOM 705 C CA . LEU A 1 93 ? 0.784 -1.690 -18.999 1.00 94.25 93 LEU A CA 1
ATOM 706 C C . LEU A 1 93 ? 1.299 -0.346 -19.535 1.00 94.25 93 LEU A C 1
ATOM 708 O O . LEU A 1 93 ? 0.741 0.691 -19.185 1.00 94.25 93 LEU A O 1
ATOM 712 N N . GLN A 1 94 ? 2.286 -0.336 -20.438 1.00 91.62 94 GLN A N 1
ATOM 713 C CA . GLN A 1 94 ? 2.838 0.900 -21.025 1.00 91.62 94 GLN A CA 1
ATOM 714 C C . GLN A 1 94 ? 1.803 1.763 -21.765 1.00 91.62 94 GLN A C 1
ATOM 716 O O . GLN A 1 94 ? 1.989 2.966 -21.903 1.00 91.62 94 GLN A O 1
ATOM 721 N N . SER A 1 95 ? 0.710 1.166 -22.250 1.00 92.19 95 SER A N 1
ATOM 722 C CA . SER A 1 95 ? -0.395 1.903 -22.879 1.00 92.19 95 SER A CA 1
ATOM 723 C C . SER A 1 95 ? -1.383 2.505 -21.875 1.00 92.19 95 SER A C 1
ATOM 725 O O . SER A 1 95 ? -2.217 3.318 -22.266 1.00 92.19 95 SER A O 1
ATOM 727 N N . LYS A 1 96 ? -1.318 2.095 -20.603 1.00 94.81 96 LYS A N 1
ATOM 728 C CA . LYS A 1 96 ? -2.218 2.537 -19.529 1.00 94.81 96 LYS A CA 1
ATOM 729 C C . LYS A 1 96 ? -1.564 3.537 -18.583 1.00 94.81 96 LYS A C 1
ATOM 731 O O . LYS A 1 96 ? -2.246 4.444 -18.119 1.00 94.81 96 LYS A O 1
ATOM 736 N N . PHE A 1 97 ? -0.274 3.373 -18.303 1.00 96.81 97 PHE A N 1
ATOM 737 C CA . PHE A 1 97 ? 0.455 4.198 -17.343 1.00 96.81 97 PHE A CA 1
ATOM 738 C C . PHE A 1 97 ? 1.766 4.701 -17.939 1.00 96.81 97 PHE A C 1
ATOM 740 O O . PHE A 1 97 ? 2.452 3.980 -18.665 1.00 96.81 97 PHE A O 1
ATOM 747 N N . SER A 1 98 ? 2.123 5.938 -17.597 1.00 95.25 98 SER A N 1
ATOM 748 C CA . SER A 1 98 ? 3.393 6.559 -17.985 1.00 95.25 98 SER A CA 1
ATOM 749 C C . SER A 1 98 ? 4.485 6.422 -16.925 1.00 95.25 98 SER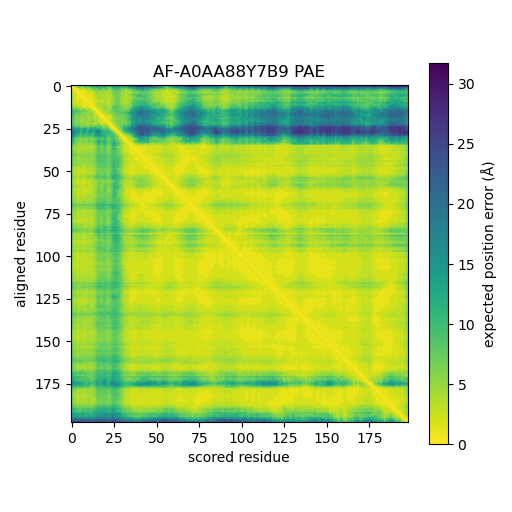 A C 1
ATOM 751 O O . SER A 1 98 ? 5.660 6.632 -17.225 1.00 95.25 98 SER A O 1
ATOM 753 N N . SER A 1 99 ? 4.123 6.088 -15.686 1.00 96.88 99 SER A N 1
ATOM 754 C CA . SER A 1 99 ?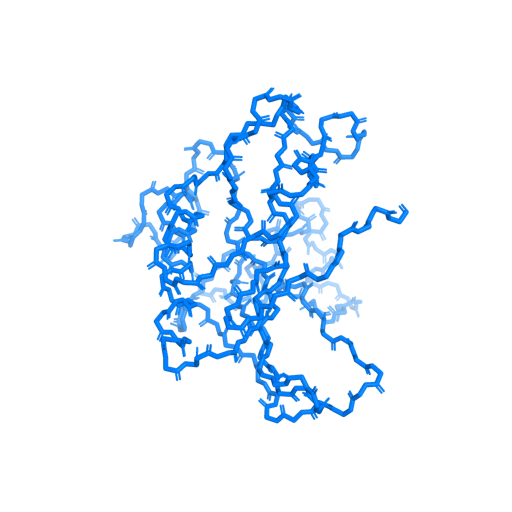 5.050 6.024 -14.561 1.00 96.88 99 SER A CA 1
ATOM 755 C C . SER A 1 99 ? 4.596 5.041 -13.479 1.00 96.88 99 SER A C 1
ATOM 757 O O . SER A 1 99 ? 3.417 4.701 -13.377 1.00 96.88 99 SER A O 1
ATOM 759 N N . TRP A 1 100 ? 5.534 4.640 -12.612 1.00 96.62 100 TRP A N 1
ATOM 760 C CA . TRP A 1 100 ? 5.224 3.869 -11.401 1.00 96.62 100 TRP A CA 1
ATOM 761 C C . TRP A 1 100 ? 4.269 4.623 -10.469 1.00 96.62 100 TRP A C 1
ATOM 763 O O . TRP A 1 100 ? 3.415 4.010 -9.836 1.00 96.62 100 TRP A O 1
ATOM 773 N N . ARG A 1 101 ? 4.372 5.960 -10.448 1.00 97.62 101 ARG A N 1
ATOM 774 C CA . ARG A 1 101 ? 3.474 6.846 -9.701 1.00 97.62 101 ARG A CA 1
ATOM 775 C C . ARG A 1 101 ? 2.035 6.736 -10.201 1.00 97.62 101 ARG A C 1
ATOM 777 O O . ARG A 1 101 ? 1.126 6.619 -9.389 1.00 97.62 101 ARG A O 1
ATOM 784 N N . ASP A 1 102 ? 1.833 6.745 -11.519 1.00 97.75 102 ASP A N 1
ATOM 785 C CA . ASP A 1 102 ? 0.492 6.649 -12.116 1.00 97.75 102 ASP A CA 1
ATOM 786 C C . ASP A 1 102 ? -0.152 5.294 -11.810 1.00 97.75 102 ASP A C 1
ATOM 788 O O . ASP A 1 102 ? -1.333 5.226 -11.471 1.00 97.75 102 ASP A O 1
ATOM 792 N N . GLN A 1 103 ? 0.636 4.217 -11.884 1.00 98.00 103 GLN A N 1
ATOM 793 C CA . GLN A 1 103 ? 0.162 2.883 -11.532 1.00 98.00 103 GLN A CA 1
ATOM 794 C C . GLN A 1 103 ? -0.160 2.769 -10.031 1.00 98.00 103 GLN A C 1
ATOM 796 O O . GLN A 1 103 ? -1.208 2.234 -9.686 1.00 98.00 103 GLN A O 1
ATOM 801 N N . ASN A 1 104 ? 0.665 3.322 -9.134 1.00 98.50 104 ASN A N 1
ATOM 802 C CA . ASN A 1 104 ? 0.361 3.348 -7.697 1.00 98.50 104 ASN A CA 1
ATOM 803 C C . ASN A 1 104 ? -0.907 4.169 -7.385 1.00 98.50 104 ASN A C 1
ATOM 805 O O . ASN A 1 104 ? -1.737 3.751 -6.579 1.00 98.50 104 ASN A O 1
ATOM 809 N N . LEU A 1 105 ? -1.108 5.307 -8.057 1.00 98.69 105 LEU A N 1
ATOM 810 C CA . LEU A 1 105 ? -2.336 6.088 -7.907 1.00 98.69 105 LEU A CA 1
ATOM 811 C C . LEU A 1 105 ? -3.564 5.289 -8.364 1.00 98.69 105 LEU A C 1
ATOM 813 O O . LEU A 1 105 ? -4.592 5.309 -7.690 1.00 98.69 105 LEU A O 1
ATOM 817 N N . HIS A 1 106 ? -3.453 4.551 -9.470 1.00 98.38 106 HIS A N 1
ATOM 818 C CA . HIS A 1 106 ? -4.512 3.657 -9.937 1.00 98.38 106 HIS A CA 1
ATOM 819 C C . HIS A 1 106 ? -4.807 2.523 -8.943 1.00 98.38 106 HIS A C 1
ATOM 821 O O . HIS A 1 106 ? -5.974 2.235 -8.662 1.00 98.38 106 HIS A O 1
ATOM 827 N N . ASP A 1 107 ? -3.765 1.914 -8.375 1.00 98.38 107 ASP A N 1
ATOM 828 C CA . ASP A 1 107 ? -3.876 0.894 -7.332 1.00 98.38 107 ASP A CA 1
ATOM 829 C C . ASP A 1 107 ? -4.673 1.429 -6.126 1.00 98.38 107 ASP A C 1
ATOM 831 O O . ASP A 1 107 ? -5.625 0.796 -5.661 1.00 98.38 107 ASP A O 1
ATOM 835 N N . VAL A 1 108 ? -4.336 2.636 -5.652 1.00 98.69 108 VAL A N 1
ATOM 836 C CA . VAL A 1 108 ? -5.053 3.302 -4.556 1.00 98.69 108 VAL A CA 1
ATOM 837 C C . VAL A 1 108 ? -6.498 3.625 -4.928 1.00 98.69 108 VAL A C 1
ATOM 839 O O . VAL A 1 108 ? -7.407 3.366 -4.137 1.00 98.69 108 VAL A O 1
ATOM 842 N N . GLN A 1 109 ? -6.737 4.182 -6.115 1.00 98.50 109 GLN A N 1
ATOM 843 C CA . GLN A 1 109 ? -8.088 4.515 -6.572 1.00 98.50 109 GLN A CA 1
ATOM 844 C C . GLN A 1 109 ? -8.976 3.270 -6.654 1.00 98.50 109 GLN A C 1
ATOM 846 O O . GLN A 1 109 ? -10.154 3.337 -6.305 1.00 98.50 109 GLN A O 1
ATOM 851 N N . THR A 1 110 ? -8.403 2.129 -7.040 1.00 98.31 110 THR A N 1
ATOM 852 C CA . THR A 1 110 ? -9.096 0.836 -7.045 1.00 98.31 110 THR A CA 1
ATOM 853 C C . THR A 1 110 ? -9.498 0.419 -5.630 1.00 98.31 110 THR A C 1
ATOM 855 O O . THR A 1 110 ? -10.664 0.104 -5.405 1.00 98.31 110 THR A O 1
ATOM 858 N N . LEU A 1 111 ? -8.593 0.507 -4.645 1.00 98.00 111 LEU A N 1
ATOM 859 C CA . LEU A 1 111 ? -8.931 0.227 -3.239 1.00 98.00 111 LEU A CA 1
ATOM 860 C C . LEU A 1 111 ? -10.041 1.145 -2.718 1.00 98.00 111 LEU A C 1
ATOM 862 O O . LEU A 1 111 ? -11.000 0.687 -2.099 1.00 98.00 111 LEU A O 1
ATOM 866 N N . VAL A 1 112 ? -9.913 2.448 -2.960 1.00 97.88 112 VAL A N 1
ATOM 867 C CA . VAL A 1 112 ? -10.908 3.442 -2.547 1.00 97.88 112 VAL A CA 1
ATOM 868 C C . VAL A 1 112 ? -12.277 3.112 -3.138 1.00 97.88 112 VAL A C 1
ATOM 870 O O . VAL A 1 112 ? -13.276 3.133 -2.418 1.00 97.88 112 VAL A O 1
ATOM 873 N N . GLN A 1 113 ? -12.322 2.782 -4.428 1.00 98.06 113 GLN A N 1
ATOM 874 C CA . GLN A 1 113 ? -13.553 2.455 -5.131 1.00 98.06 113 GLN A CA 1
ATOM 875 C C . GLN A 1 113 ? -14.183 1.159 -4.603 1.00 98.06 113 GLN A C 1
ATOM 877 O O . GLN A 1 113 ? -15.381 1.147 -4.311 1.00 98.06 113 GLN A O 1
ATOM 882 N N . ASP A 1 114 ? -13.389 0.103 -4.424 1.00 97.38 114 ASP A N 1
ATOM 883 C CA . ASP A 1 114 ? -13.845 -1.195 -3.910 1.00 97.38 114 ASP A CA 1
ATOM 884 C C . ASP A 1 114 ? -14.416 -1.094 -2.492 1.00 97.38 114 ASP A C 1
ATOM 886 O O . ASP A 1 114 ? -15.309 -1.858 -2.112 1.00 97.38 114 ASP A O 1
ATOM 890 N N . PHE A 1 115 ? -13.928 -0.129 -1.710 1.00 96.94 115 PHE A N 1
ATOM 891 C CA . PHE A 1 115 ? -14.326 0.046 -0.321 1.00 96.94 115 PHE A CA 1
ATOM 892 C C . PHE A 1 115 ? -15.100 1.331 -0.014 1.00 96.94 115 PHE A C 1
ATOM 894 O O . PHE A 1 115 ? -15.282 1.700 1.156 1.00 96.94 115 PHE A O 1
ATOM 901 N N . ARG A 1 116 ? -15.607 2.013 -1.042 1.00 96.62 116 ARG A N 1
ATOM 902 C CA . ARG A 1 116 ? -16.351 3.271 -0.880 1.00 96.62 116 ARG A CA 1
ATOM 903 C C . ARG A 1 116 ? -17.531 3.116 0.090 1.00 96.62 116 ARG A C 1
ATOM 905 O O . ARG A 1 116 ? -17.701 3.946 0.982 1.00 96.62 116 ARG A O 1
ATOM 912 N N . ASP A 1 117 ? -18.239 1.989 -0.019 1.00 96.06 117 ASP A N 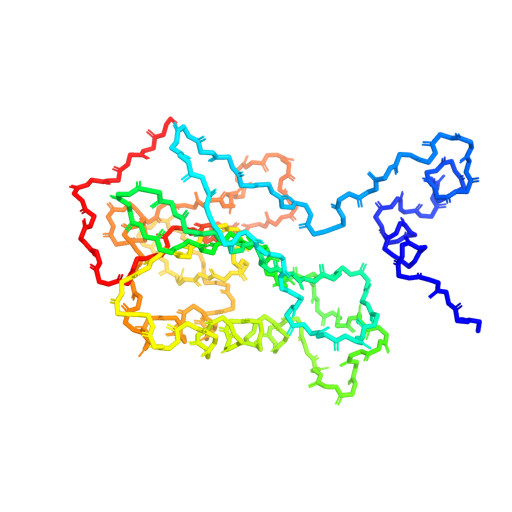1
ATOM 913 C CA . ASP A 1 117 ? -19.483 1.679 0.695 1.00 96.06 117 ASP A CA 1
ATOM 914 C C . ASP A 1 117 ? -19.239 1.076 2.090 1.00 96.06 117 ASP A C 1
ATOM 916 O O . ASP A 1 117 ? -20.180 0.777 2.822 1.00 96.06 117 ASP A O 1
ATOM 920 N N . PHE A 1 118 ? -17.975 0.917 2.491 1.00 96.56 118 PHE A N 1
ATOM 921 C CA . PHE A 1 118 ? -17.601 0.452 3.821 1.00 96.56 118 PHE A CA 1
ATOM 922 C C . PHE A 1 118 ? -17.422 1.667 4.743 1.00 96.56 118 PHE A C 1
ATOM 924 O O . PHE A 1 118 ? -16.410 2.368 4.636 1.00 96.56 118 PHE A O 1
ATOM 931 N N . PRO A 1 119 ? -18.363 1.943 5.670 1.00 95.50 119 PRO A N 1
ATOM 932 C CA . PRO A 1 119 ? -18.261 3.096 6.569 1.00 95.50 119 PRO A CA 1
ATOM 933 C C . PRO A 1 119 ? -17.169 2.908 7.627 1.00 95.50 119 PRO A C 1
ATOM 935 O O . PRO A 1 119 ? -16.697 3.877 8.217 1.00 95.50 119 PRO A O 1
ATOM 938 N N . ARG A 1 120 ? -16.777 1.654 7.878 1.00 97.69 120 ARG A N 1
ATOM 939 C CA . ARG A 1 120 ? -15.779 1.282 8.871 1.00 97.69 120 ARG A CA 1
ATOM 940 C C . ARG A 1 120 ? -14.915 0.136 8.360 1.00 97.69 120 ARG A C 1
ATOM 942 O O . ARG A 1 120 ? -15.437 -0.950 8.120 1.00 97.69 120 ARG A O 1
ATOM 949 N N . MET A 1 121 ? -13.614 0.369 8.208 1.00 98.12 121 MET A N 1
ATOM 950 C CA . MET A 1 121 ? -12.660 -0.646 7.743 1.00 98.12 121 MET A CA 1
ATOM 951 C C . MET A 1 121 ? -11.201 -0.279 8.049 1.00 98.12 121 MET A C 1
ATOM 953 O O . MET A 1 121 ? -10.903 0.851 8.448 1.00 98.12 121 MET A O 1
ATOM 957 N N . ILE A 1 122 ? -10.301 -1.233 7.806 1.00 98.50 122 ILE A N 1
ATOM 958 C CA . ILE A 1 122 ? -8.850 -1.048 7.900 1.00 98.50 122 ILE A CA 1
ATOM 959 C C . ILE A 1 122 ? -8.205 -1.411 6.559 1.00 98.50 122 ILE A C 1
ATOM 961 O O . ILE A 1 122 ? -8.503 -2.467 6.002 1.00 98.50 122 ILE A O 1
ATOM 965 N N . ILE A 1 123 ? -7.301 -0.567 6.065 1.00 98.50 123 ILE A N 1
ATOM 966 C CA . ILE A 1 123 ? -6.357 -0.915 4.992 1.00 98.50 123 ILE A CA 1
ATOM 967 C C . ILE A 1 123 ? -4.968 -0.963 5.615 1.00 98.50 123 ILE A C 1
ATOM 969 O O . ILE A 1 123 ? -4.607 -0.056 6.359 1.00 98.50 123 ILE A O 1
ATOM 973 N N . MET A 1 124 ? -4.190 -2.005 5.342 1.00 98.12 124 MET A N 1
ATOM 974 C CA . MET A 1 124 ? -2.831 -2.104 5.861 1.00 98.12 124 MET A CA 1
ATOM 975 C C . MET A 1 124 ? -1.845 -2.761 4.904 1.00 98.12 124 MET A C 1
ATOM 977 O O . MET A 1 124 ? -2.221 -3.578 4.063 1.00 98.12 124 MET A O 1
ATOM 981 N N . GLY A 1 125 ? -0.573 -2.438 5.097 1.00 97.69 125 GLY A N 1
ATOM 982 C CA . GLY A 1 125 ? 0.555 -3.008 4.371 1.00 97.69 125 GLY A CA 1
ATOM 983 C C . GLY A 1 125 ? 1.468 -1.928 3.810 1.00 97.69 125 GLY A C 1
ATOM 984 O O . GLY A 1 125 ? 1.367 -0.764 4.200 1.00 97.69 125 GLY A O 1
ATOM 985 N N . ASP A 1 126 ? 2.341 -2.333 2.896 1.00 97.75 126 ASP A N 1
ATOM 986 C CA . ASP A 1 126 ? 3.239 -1.429 2.183 1.00 97.75 126 ASP A CA 1
ATOM 987 C C . ASP A 1 126 ? 2.485 -0.785 1.012 1.00 97.75 126 ASP A C 1
ATOM 989 O O . ASP A 1 126 ? 2.245 -1.393 -0.035 1.00 97.75 126 ASP A O 1
ATOM 993 N N . LEU A 1 127 ? 2.051 0.455 1.202 1.00 98.38 127 LEU A N 1
ATOM 994 C CA . LEU A 1 127 ? 1.318 1.193 0.182 1.00 98.38 127 LEU A CA 1
ATOM 995 C C . LEU A 1 127 ? 2.245 1.886 -0.818 1.00 98.38 127 LEU A C 1
ATOM 997 O O . LEU A 1 127 ? 1.742 2.443 -1.794 1.00 98.38 127 LEU A O 1
ATOM 1001 N N . ASN A 1 128 ? 3.568 1.860 -0.598 1.00 97.88 128 ASN A N 1
ATOM 1002 C CA . ASN A 1 128 ? 4.549 2.569 -1.422 1.00 97.88 128 ASN A CA 1
ATOM 1003 C C . ASN A 1 128 ? 4.154 4.031 -1.705 1.00 97.88 128 ASN A C 1
ATOM 1005 O O . ASN A 1 128 ? 4.378 4.567 -2.786 1.00 97.88 128 ASN A O 1
ATOM 1009 N N . CYS A 1 129 ? 3.489 4.664 -0.740 1.00 98.56 129 CYS A N 1
ATOM 1010 C CA . CYS A 1 129 ? 3.115 6.065 -0.800 1.00 98.56 129 CYS A CA 1
ATOM 1011 C C . CYS A 1 129 ? 3.013 6.635 0.613 1.00 98.56 129 CYS A C 1
ATOM 1013 O O . CYS A 1 129 ? 2.608 5.931 1.540 1.00 98.56 129 CYS A O 1
ATOM 1015 N N . GLY A 1 130 ? 3.323 7.913 0.775 1.00 98.19 130 GLY A N 1
ATOM 1016 C CA . GLY A 1 130 ? 3.297 8.590 2.060 1.00 98.19 130 GLY A CA 1
ATOM 1017 C C . GLY A 1 130 ? 3.457 10.101 1.942 1.00 98.19 130 GLY A C 1
ATOM 1018 O O . GLY A 1 130 ? 3.924 10.606 0.917 1.00 98.19 130 GLY A O 1
ATOM 1019 N N . PRO A 1 131 ? 3.066 10.841 2.989 1.00 98.19 131 PRO A N 1
ATOM 1020 C CA . PRO A 1 131 ? 3.268 12.278 3.054 1.00 98.19 131 PRO A CA 1
ATOM 1021 C C . PRO A 1 131 ? 4.703 12.603 3.484 1.00 98.19 131 PRO A C 1
ATOM 1023 O O . PRO A 1 131 ? 5.407 11.757 4.035 1.00 98.19 131 PRO A O 1
ATOM 1026 N N . SER A 1 132 ? 5.108 13.859 3.308 1.00 98.00 132 SER A N 1
ATOM 1027 C CA . SER A 1 132 ? 6.289 14.376 3.994 1.00 98.00 132 SER A CA 1
ATOM 1028 C C . SER A 1 132 ? 5.980 14.646 5.472 1.00 98.00 132 SER A C 1
ATOM 1030 O O . SER A 1 132 ? 4.877 15.068 5.828 1.00 98.00 132 SER A O 1
ATOM 1032 N N . VAL A 1 133 ? 6.970 14.414 6.336 1.00 97.81 133 VAL A N 1
ATOM 1033 C CA . VAL A 1 133 ? 6.953 14.817 7.753 1.00 97.81 133 VAL A CA 1
ATOM 1034 C C . VAL A 1 133 ? 8.292 15.505 8.046 1.00 97.81 133 VAL A C 1
ATOM 1036 O O . VAL A 1 133 ? 9.254 14.843 8.453 1.00 97.81 133 VAL A O 1
ATOM 1039 N N . PRO A 1 134 ? 8.406 16.821 7.772 1.00 96.25 134 PRO A N 1
ATOM 1040 C CA . PRO A 1 134 ? 9.676 17.543 7.846 1.00 96.25 134 PRO A CA 1
ATOM 1041 C C . PRO A 1 134 ? 10.352 17.467 9.218 1.00 96.25 134 PRO A C 1
ATOM 1043 O O . PRO A 1 134 ? 11.571 17.340 9.294 1.00 96.25 134 PRO A O 1
ATOM 1046 N N . GLU A 1 135 ? 9.574 17.475 10.302 1.00 95.94 135 GLU A N 1
ATOM 1047 C CA . GLU A 1 135 ? 10.077 17.419 11.680 1.00 95.94 135 GLU A CA 1
ATOM 1048 C C . GLU A 1 135 ? 10.799 16.101 11.997 1.00 95.94 135 GLU A C 1
ATOM 1050 O O . GLU A 1 135 ? 11.603 16.048 12.925 1.00 95.94 135 GLU A O 1
ATOM 1055 N N . GLN A 1 136 ? 10.523 15.047 11.225 1.00 95.69 136 GLN A N 1
ATOM 1056 C CA . GLN A 1 136 ? 11.124 13.717 11.353 1.00 95.69 136 GLN A CA 1
ATOM 1057 C C . GLN A 1 136 ? 12.078 13.398 10.194 1.00 95.69 136 GLN A C 1
ATOM 1059 O O . GLN A 1 136 ? 12.514 12.257 10.042 1.00 95.69 136 GLN A O 1
ATOM 1064 N N . ASN A 1 137 ? 12.407 14.400 9.366 1.00 96.50 137 ASN A N 1
ATOM 1065 C CA . ASN A 1 137 ? 13.206 14.237 8.153 1.00 96.50 137 ASN A CA 1
ATOM 1066 C C . ASN A 1 137 ? 12.656 13.128 7.235 1.00 96.50 137 ASN A C 1
ATOM 1068 O O . ASN A 1 137 ? 13.424 12.326 6.710 1.00 96.50 137 ASN A O 1
ATOM 1072 N N . VAL A 1 138 ? 11.329 13.047 7.087 1.00 97.75 138 VAL A N 1
ATOM 1073 C CA . VAL A 1 138 ? 10.647 12.099 6.194 1.00 97.75 138 VAL A CA 1
ATOM 1074 C C . VAL A 1 138 ? 10.232 12.821 4.914 1.00 97.75 138 VAL A C 1
ATOM 1076 O O . VAL A 1 138 ? 9.501 13.815 4.966 1.00 97.75 138 VAL A O 1
ATOM 1079 N N . ALA A 1 139 ? 10.681 12.307 3.771 1.00 97.75 139 ALA A N 1
ATOM 1080 C CA . ALA A 1 139 ? 10.288 12.783 2.451 1.00 97.75 139 ALA A CA 1
ATOM 1081 C C . ALA A 1 139 ? 8.930 12.197 2.030 1.00 97.75 139 ALA A C 1
ATOM 1083 O O . ALA A 1 139 ? 8.489 11.167 2.539 1.00 97.75 139 ALA A O 1
ATOM 1084 N N . GLU A 1 140 ? 8.260 12.870 1.096 1.00 97.19 140 GLU A N 1
ATOM 1085 C CA . GLU A 1 140 ? 7.067 12.311 0.465 1.00 97.19 140 GLU A CA 1
ATOM 1086 C C . GLU A 1 140 ? 7.434 11.230 -0.557 1.00 97.19 140 GLU A C 1
ATOM 1088 O O . GLU A 1 140 ? 8.456 11.329 -1.233 1.00 97.19 140 GLU A O 1
ATOM 1093 N N . ASP A 1 141 ? 6.555 10.245 -0.738 1.00 97.12 141 ASP A N 1
ATOM 1094 C CA . ASP A 1 141 ? 6.600 9.353 -1.897 1.00 97.12 141 ASP A CA 1
ATOM 1095 C C . ASP A 1 141 ? 5.187 9.140 -2.421 1.00 97.12 141 ASP A C 1
ATOM 1097 O O . ASP A 1 141 ? 4.254 8.926 -1.651 1.00 97.12 141 ASP A O 1
ATOM 1101 N N . PHE A 1 142 ? 5.014 9.275 -3.735 1.00 97.75 142 PHE A N 1
ATOM 1102 C CA . PHE A 1 142 ? 3.706 9.222 -4.402 1.00 97.75 142 PHE A CA 1
ATOM 1103 C C . PHE A 1 142 ? 2.575 9.921 -3.611 1.00 97.75 142 PHE A C 1
ATOM 1105 O O . PHE A 1 142 ? 1.486 9.375 -3.437 1.00 97.75 142 PHE A O 1
ATOM 1112 N N . SER A 1 143 ? 2.816 11.147 -3.127 1.00 97.38 143 SER A N 1
ATOM 1113 C CA . SER A 1 143 ? 1.923 11.844 -2.184 1.00 97.38 143 SER A CA 1
ATOM 1114 C C . SER A 1 143 ? 0.489 12.023 -2.681 1.00 97.38 143 SER A C 1
ATOM 1116 O O . SER A 1 143 ? -0.438 11.982 -1.878 1.00 97.38 143 SER A O 1
ATOM 1118 N N . ALA A 1 144 ? 0.274 12.136 -3.996 1.00 98.25 144 ALA A N 1
ATOM 1119 C CA . ALA A 1 144 ? -1.065 12.158 -4.587 1.00 98.25 144 ALA A CA 1
ATOM 1120 C C . ALA A 1 144 ? -1.870 10.874 -4.294 1.00 98.25 144 ALA A C 1
ATOM 1122 O O . ALA A 1 144 ? -3.067 10.951 -4.022 1.00 98.25 144 ALA A O 1
ATOM 1123 N N . SER A 1 145 ? -1.222 9.705 -4.298 1.00 98.75 145 SER A N 1
ATOM 1124 C CA . SER A 1 145 ? -1.842 8.432 -3.917 1.00 98.75 145 SER A CA 1
ATOM 1125 C C . SER A 1 145 ? -2.211 8.427 -2.437 1.00 98.75 145 SER A C 1
ATOM 1127 O O . SER A 1 145 ? -3.331 8.079 -2.071 1.00 98.75 145 SER A O 1
ATOM 1129 N N . PHE A 1 146 ? -1.306 8.890 -1.571 1.00 98.62 146 PHE A N 1
ATOM 1130 C CA . PHE A 1 146 ? -1.594 8.996 -0.141 1.00 98.62 146 PHE A CA 1
ATOM 1131 C C . PHE A 1 146 ? -2.754 9.967 0.137 1.00 98.62 146 PHE A C 1
ATOM 1133 O O . PHE A 1 146 ? -3.666 9.651 0.904 1.00 98.62 146 PHE A O 1
ATOM 1140 N N . GLN A 1 147 ? -2.771 11.118 -0.538 1.00 98.62 147 GLN A N 1
ATOM 1141 C CA . GLN A 1 147 ? -3.835 12.110 -0.409 1.00 98.62 147 GLN A CA 1
ATOM 1142 C C . GLN A 1 147 ? -5.191 11.554 -0.859 1.00 98.62 147 GLN A C 1
ATOM 1144 O O . GLN A 1 147 ? -6.182 11.760 -0.165 1.00 98.62 147 GLN A O 1
ATOM 1149 N N . ALA A 1 148 ? -5.238 10.763 -1.937 1.00 98.56 148 ALA A N 1
ATOM 1150 C CA . ALA A 1 148 ? -6.474 10.129 -2.396 1.00 98.56 148 ALA A CA 1
ATOM 1151 C C . ALA A 1 148 ? -7.116 9.222 -1.325 1.00 98.56 148 ALA A C 1
ATOM 1153 O O . ALA A 1 148 ? -8.342 9.124 -1.255 1.00 98.56 148 ALA A O 1
ATOM 1154 N N . LEU A 1 149 ? -6.320 8.587 -0.456 1.00 98.50 149 LEU A N 1
ATOM 1155 C CA . LEU A 1 149 ? -6.839 7.826 0.688 1.00 98.50 149 LEU A CA 1
ATOM 1156 C C . LEU A 1 149 ? -7.425 8.760 1.754 1.00 98.50 149 LEU A C 1
ATOM 1158 O O . LEU A 1 149 ? -8.524 8.509 2.253 1.00 98.50 149 LEU A O 1
ATOM 1162 N N . MET A 1 150 ? -6.725 9.847 2.084 1.00 98.38 150 MET A N 1
ATOM 1163 C CA . MET A 1 150 ? -7.188 10.825 3.078 1.00 98.38 150 MET A CA 1
ATOM 1164 C C . MET A 1 150 ? -8.491 11.506 2.637 1.00 98.38 150 MET A C 1
ATOM 1166 O O . MET A 1 150 ? -9.437 11.593 3.420 1.00 98.38 150 MET A O 1
ATOM 1170 N N . ASP A 1 151 ? -8.591 11.871 1.357 1.00 98.38 151 ASP A N 1
ATOM 1171 C CA . ASP A 1 151 ? -9.791 12.458 0.743 1.00 98.38 151 ASP A CA 1
ATOM 1172 C C . ASP A 1 151 ? -11.007 11.514 0.801 1.00 98.38 151 ASP A C 1
ATOM 1174 O O . ASP A 1 151 ? -12.153 11.950 0.698 1.00 98.38 151 ASP A O 1
ATOM 1178 N N . ASN A 1 152 ? -10.776 10.215 1.019 1.00 97.94 152 ASN A N 1
ATOM 1179 C CA . ASN A 1 152 ? -11.807 9.185 1.145 1.00 97.94 152 ASN A CA 1
ATOM 1180 C C . ASN A 1 152 ? -12.056 8.740 2.597 1.00 97.94 152 ASN A C 1
ATOM 1182 O O . ASN A 1 152 ? -12.521 7.623 2.854 1.00 97.94 152 ASN A O 1
ATOM 1186 N N . ASN A 1 153 ? -11.825 9.651 3.548 1.00 97.75 153 ASN A N 1
ATOM 1187 C CA . ASN A 1 153 ? -12.103 9.502 4.981 1.00 97.75 153 ASN A CA 1
ATOM 1188 C C . ASN A 1 153 ? -11.275 8.419 5.685 1.00 97.75 153 ASN A C 1
ATOM 1190 O O . ASN A 1 153 ? -11.660 7.937 6.758 1.00 97.75 153 ASN A O 1
ATOM 1194 N N . PHE A 1 154 ? -10.142 8.028 5.104 1.00 98.31 154 PHE A N 1
ATOM 1195 C CA . PHE A 1 154 ? -9.133 7.298 5.855 1.00 98.31 154 PHE A CA 1
ATOM 1196 C C . PHE A 1 154 ? -8.310 8.266 6.698 1.00 98.31 154 PHE A C 1
ATOM 1198 O O . PHE A 1 154 ? -8.099 9.422 6.353 1.00 98.31 154 PHE A O 1
ATOM 1205 N N . THR A 1 155 ? -7.809 7.758 7.813 1.00 98.12 155 THR A N 1
ATOM 1206 C CA . THR A 1 155 ? -6.824 8.430 8.653 1.00 98.12 155 THR A CA 1
ATOM 1207 C C . THR A 1 155 ? -5.568 7.578 8.713 1.00 98.12 155 THR A C 1
ATOM 1209 O O . THR A 1 155 ? -5.644 6.349 8.639 1.00 98.12 155 THR A O 1
ATOM 1212 N N . ALA A 1 156 ? -4.417 8.225 8.885 1.00 97.88 156 ALA A N 1
ATOM 1213 C CA . ALA A 1 156 ? -3.126 7.575 9.083 1.00 97.88 156 ALA A CA 1
ATOM 1214 C C . ALA A 1 156 ? -2.587 7.896 10.490 1.00 97.88 156 ALA A C 1
ATOM 1216 O O . ALA A 1 156 ? -1.781 8.816 10.653 1.00 97.88 156 ALA A O 1
ATOM 1217 N N . PRO A 1 157 ? -3.028 7.179 11.543 1.00 96.88 157 PRO A N 1
ATOM 1218 C CA . PRO A 1 157 ? -2.624 7.478 12.916 1.00 96.88 157 PRO A CA 1
ATOM 1219 C C . PRO A 1 157 ? -1.115 7.439 13.142 1.00 96.88 157 PRO A C 1
ATOM 1221 O O . PRO A 1 157 ? -0.609 8.167 13.988 1.00 96.88 157 PRO A O 1
ATOM 1224 N N . TYR A 1 158 ? -0.402 6.578 12.411 1.00 96.56 158 TYR A N 1
ATOM 1225 C CA . TYR A 1 158 ? 1.048 6.467 12.528 1.00 96.56 158 TYR A CA 1
ATOM 1226 C C . TYR A 1 158 ? 1.745 7.763 12.094 1.00 96.56 158 TYR A C 1
ATOM 1228 O O . TYR A 1 158 ? 2.585 8.271 12.832 1.00 96.56 158 TYR A O 1
ATOM 1236 N N . VAL A 1 159 ? 1.312 8.354 10.974 1.00 96.56 159 VAL A N 1
ATOM 1237 C CA . VAL A 1 159 ? 1.804 9.652 10.489 1.00 96.56 159 VAL A CA 1
ATOM 1238 C C . VAL A 1 159 ? 1.529 10.752 11.514 1.00 96.56 159 VAL A C 1
ATOM 1240 O O . VAL A 1 159 ? 2.436 11.482 11.889 1.00 96.56 159 VAL A O 1
ATOM 1243 N N . THR A 1 160 ? 0.292 10.859 12.008 1.00 94.31 160 THR A N 1
ATOM 1244 C CA . THR A 1 160 ? -0.112 11.996 12.854 1.00 94.31 160 THR A CA 1
ATOM 1245 C C . THR A 1 160 ? 0.379 11.917 14.297 1.00 94.31 160 THR A C 1
ATOM 1247 O O . THR A 1 160 ? 0.467 12.946 14.960 1.00 94.31 160 THR A O 1
ATOM 1250 N N . LYS A 1 161 ? 0.666 10.717 14.817 1.00 93.06 161 LYS A N 1
ATOM 1251 C CA . LYS A 1 161 ? 1.080 10.525 16.219 1.00 93.06 161 LYS A CA 1
ATOM 1252 C C . LYS A 1 161 ? 2.573 10.258 16.394 1.00 93.06 161 LYS A C 1
ATOM 1254 O O . LYS A 1 161 ? 3.082 10.549 17.471 1.00 93.06 161 LYS A O 1
ATOM 1259 N N . LEU A 1 162 ? 3.249 9.677 15.399 1.00 93.94 162 LEU A N 1
ATOM 1260 C CA . LEU A 1 162 ? 4.683 9.363 15.466 1.00 93.94 162 LEU A CA 1
ATOM 1261 C C . LEU A 1 162 ? 5.468 9.992 14.315 1.00 93.94 162 LEU A C 1
ATOM 1263 O O . LEU A 1 162 ? 6.464 10.660 14.564 1.00 93.94 162 LEU A O 1
ATOM 1267 N N . GLY A 1 163 ? 5.036 9.770 13.072 1.00 94.50 163 GLY A N 1
ATOM 1268 C CA . GLY A 1 163 ? 5.657 10.367 11.888 1.00 94.50 163 GLY A CA 1
ATOM 1269 C C . GLY A 1 163 ? 7.095 9.916 11.603 1.00 94.50 163 GLY A C 1
ATOM 1270 O O . GLY A 1 163 ? 7.783 10.577 10.837 1.00 94.50 163 GLY A O 1
ATOM 1271 N N . MET A 1 164 ? 7.569 8.824 12.207 1.00 95.25 164 MET A N 1
ATOM 1272 C CA . MET A 1 164 ? 8.893 8.251 11.925 1.00 95.25 164 MET A CA 1
ATOM 1273 C C . MET A 1 164 ? 8.862 7.416 10.645 1.00 95.25 164 MET A C 1
ATOM 1275 O O . MET A 1 164 ? 7.821 6.865 10.324 1.00 95.25 164 MET A O 1
ATOM 1279 N N . CYS A 1 165 ? 9.981 7.265 9.936 1.00 95.81 165 CYS A N 1
ATOM 1280 C CA . CYS A 1 165 ? 10.037 6.413 8.745 1.00 95.81 165 CYS A CA 1
ATOM 1281 C C . CYS A 1 165 ? 9.726 4.938 9.035 1.00 95.81 165 CYS A C 1
ATOM 1283 O O . CYS A 1 165 ? 10.071 4.398 10.085 1.00 95.81 165 CYS A O 1
ATOM 1285 N N . THR A 1 166 ? 9.121 4.280 8.048 1.00 95.75 166 THR A N 1
ATOM 1286 C CA . THR A 1 166 ? 8.979 2.817 7.989 1.00 95.75 166 THR A CA 1
ATOM 1287 C C . THR A 1 166 ? 9.984 2.205 7.012 1.00 95.75 166 THR A C 1
ATOM 1289 O O . THR A 1 166 ? 10.420 1.070 7.195 1.00 95.75 166 THR A O 1
ATOM 1292 N N . TYR A 1 167 ? 10.453 3.007 6.051 1.00 95.50 167 TYR A N 1
ATOM 1293 C CA . TYR A 1 167 ? 11.560 2.707 5.153 1.00 95.50 167 TYR A CA 1
ATOM 1294 C C . TYR A 1 167 ? 12.661 3.758 5.347 1.00 95.50 167 TYR A C 1
ATOM 1296 O O . TYR A 1 167 ? 12.608 4.860 4.800 1.00 95.50 167 TYR A O 1
ATOM 1304 N N . CYS A 1 168 ? 13.615 3.449 6.227 1.00 95.31 168 CYS A N 1
ATOM 1305 C CA . CYS A 1 168 ? 14.605 4.402 6.731 1.00 95.31 168 CYS A CA 1
ATOM 1306 C C . CYS A 1 168 ? 15.965 4.243 6.044 1.00 95.31 168 CYS A C 1
ATOM 1308 O O . CYS A 1 168 ? 16.478 3.127 5.953 1.00 95.31 168 CYS A O 1
ATOM 1310 N N . HIS A 1 169 ? 16.597 5.354 5.660 1.00 94.31 169 HIS A N 1
ATOM 1311 C CA . HIS A 1 169 ? 17.895 5.345 4.968 1.00 94.31 169 HIS A CA 1
ATOM 1312 C C . HIS A 1 169 ? 19.045 4.764 5.817 1.00 94.31 169 HIS A C 1
ATOM 1314 O O . HIS A 1 169 ? 20.028 4.261 5.280 1.00 94.31 169 HIS A O 1
ATOM 1320 N N . GLU A 1 170 ? 18.935 4.805 7.149 1.00 92.19 170 GLU A N 1
ATOM 1321 C CA . GLU A 1 170 ? 19.939 4.236 8.063 1.00 92.19 170 GLU A CA 1
ATOM 1322 C C . GLU A 1 170 ? 19.969 2.698 8.027 1.00 92.19 170 GLU A C 1
ATOM 1324 O O . GLU A 1 170 ? 20.939 2.066 8.462 1.00 92.19 170 GLU A O 1
ATOM 1329 N N . ASN A 1 171 ? 18.908 2.068 7.511 1.00 89.88 171 ASN A N 1
ATOM 1330 C CA . ASN A 1 171 ? 18.843 0.625 7.374 1.00 89.88 171 ASN A CA 1
ATOM 1331 C C . ASN A 1 171 ? 19.759 0.168 6.228 1.00 89.88 171 ASN A C 1
ATOM 1333 O O . ASN A 1 171 ? 19.506 0.434 5.060 1.00 89.88 171 ASN A O 1
ATOM 1337 N N . LYS A 1 172 ? 20.796 -0.611 6.557 1.00 89.69 172 LYS A N 1
ATOM 1338 C CA . LYS A 1 172 ? 21.796 -1.113 5.593 1.00 89.69 172 LYS A CA 1
ATOM 1339 C C . LYS A 1 172 ? 21.228 -2.012 4.486 1.00 89.69 172 LYS A C 1
ATOM 1341 O O . LYS A 1 172 ? 21.946 -2.321 3.539 1.00 89.69 172 LYS A O 1
ATOM 1346 N N . PHE A 1 173 ? 19.987 -2.475 4.623 1.00 86.38 173 PHE A N 1
ATOM 1347 C CA . PHE A 1 173 ? 19.288 -3.265 3.608 1.00 86.38 173 PHE A CA 1
ATOM 1348 C C . PHE A 1 173 ? 18.463 -2.409 2.639 1.00 86.38 173 PHE A C 1
ATOM 1350 O O . PHE A 1 173 ? 17.914 -2.938 1.674 1.00 86.38 173 PHE A O 1
ATOM 1357 N N . VAL A 1 174 ? 18.375 -1.104 2.887 1.00 84.25 174 VAL A N 1
ATOM 1358 C CA . VAL A 1 174 ? 17.678 -0.142 2.040 1.00 84.25 174 VAL A CA 1
ATOM 1359 C C . VAL A 1 174 ? 18.649 0.420 1.005 1.00 84.25 174 VAL A C 1
ATOM 1361 O O . VAL A 1 174 ? 19.803 0.716 1.299 1.00 84.25 174 VAL A O 1
ATOM 1364 N N . VAL A 1 175 ? 18.176 0.533 -0.235 1.00 77.56 175 VAL A N 1
ATOM 1365 C CA . VAL A 1 175 ? 18.951 1.046 -1.381 1.00 77.56 175 VAL A CA 1
ATOM 1366 C C . VAL A 1 175 ? 18.698 2.527 -1.659 1.00 77.56 175 VAL A C 1
ATOM 1368 O O . VAL A 1 175 ? 19.339 3.095 -2.542 1.00 77.56 175 VAL A O 1
ATOM 1371 N N . GLN A 1 176 ? 17.783 3.159 -0.923 1.00 77.88 176 GLN A N 1
ATOM 1372 C CA . GLN A 1 176 ? 17.482 4.578 -1.074 1.00 77.88 176 GLN A CA 1
ATOM 1373 C C . GLN A 1 176 ? 18.151 5.446 -0.006 1.00 77.88 176 GLN A C 1
ATOM 1375 O O . GLN A 1 176 ? 18.483 4.980 1.080 1.00 77.88 176 GLN A O 1
ATOM 1380 N N . ASN A 1 177 ? 18.264 6.739 -0.309 1.00 85.81 177 ASN A N 1
ATOM 1381 C CA . ASN A 1 177 ? 18.920 7.725 0.553 1.00 85.81 177 ASN A CA 1
ATOM 1382 C C . ASN A 1 177 ? 17.947 8.583 1.378 1.00 85.81 177 ASN A C 1
ATOM 1384 O O . ASN A 1 177 ? 18.389 9.449 2.127 1.00 85.81 177 ASN A O 1
ATOM 1388 N N . GLU A 1 178 ? 16.641 8.380 1.228 1.00 92.69 178 GLU A N 1
ATOM 1389 C CA . GLU A 1 178 ? 15.607 9.160 1.912 1.00 92.69 178 GLU A CA 1
ATOM 1390 C C . GLU A 1 178 ? 14.908 8.314 2.983 1.00 92.69 178 GLU A C 1
ATOM 1392 O O . GLU A 1 178 ? 14.906 7.084 2.932 1.00 92.69 178 GLU A O 1
ATOM 1397 N N . ASN A 1 179 ? 14.293 8.973 3.956 1.00 96.81 179 ASN A N 1
ATOM 1398 C CA . ASN A 1 179 ? 13.400 8.341 4.920 1.00 96.81 179 ASN A CA 1
ATOM 1399 C C . ASN A 1 179 ? 11.965 8.472 4.417 1.00 96.81 179 ASN A C 1
ATOM 1401 O O . ASN A 1 179 ? 11.526 9.591 4.158 1.00 96.81 179 ASN A O 1
ATOM 1405 N N . LEU A 1 180 ? 11.227 7.367 4.331 1.00 97.25 180 LEU A N 1
ATOM 1406 C CA . LEU A 1 180 ? 9.832 7.366 3.886 1.00 97.25 180 LEU A CA 1
ATOM 1407 C C . LEU A 1 180 ? 8.923 6.651 4.880 1.00 97.25 180 LEU A C 1
ATOM 1409 O O . LEU A 1 180 ? 9.345 5.748 5.607 1.00 97.25 180 LEU A O 1
ATOM 1413 N N . ILE A 1 181 ? 7.649 7.033 4.865 1.00 97.62 181 ILE A N 1
ATOM 1414 C CA . ILE A 1 181 ? 6.559 6.314 5.530 1.00 97.62 181 ILE A CA 1
ATOM 1415 C C . ILE A 1 181 ? 5.686 5.715 4.439 1.00 97.62 181 ILE A C 1
ATOM 1417 O O . ILE A 1 181 ? 4.792 6.379 3.921 1.00 97.62 181 ILE A O 1
ATOM 1421 N N . ILE A 1 182 ? 5.961 4.468 4.083 1.00 97.69 182 ILE A N 1
ATOM 1422 C CA . ILE A 1 182 ? 5.245 3.750 3.021 1.00 97.69 182 ILE A CA 1
ATOM 1423 C C . ILE A 1 182 ? 4.423 2.580 3.557 1.00 97.69 182 ILE A C 1
ATOM 1425 O O . ILE A 1 182 ? 3.462 2.162 2.913 1.00 97.69 182 ILE A O 1
ATOM 1429 N N . ASP A 1 183 ? 4.720 2.119 4.770 1.00 98.00 183 ASP A N 1
ATOM 1430 C CA . ASP A 1 183 ? 3.940 1.112 5.471 1.00 98.00 183 ASP A CA 1
ATOM 1431 C C . ASP A 1 183 ? 2.881 1.793 6.328 1.00 98.00 183 ASP A C 1
ATOM 1433 O O . ASP A 1 183 ? 3.181 2.605 7.207 1.00 98.00 183 ASP A O 1
ATOM 1437 N N . HIS A 1 184 ? 1.620 1.438 6.101 1.00 98.00 184 HIS A N 1
ATOM 1438 C CA . HIS A 1 184 ? 0.505 2.080 6.781 1.00 98.00 184 HIS A CA 1
ATOM 1439 C C . HIS A 1 184 ? -0.446 1.074 7.408 1.00 98.00 184 HIS A C 1
ATOM 1441 O O . HIS A 1 184 ? -0.668 -0.025 6.904 1.00 98.00 184 HIS A O 1
ATOM 1447 N N . ILE A 1 185 ? -1.079 1.509 8.496 1.00 97.94 185 ILE A N 1
ATOM 1448 C CA . ILE A 1 185 ? -2.364 0.990 8.960 1.00 97.94 185 ILE A CA 1
ATOM 1449 C C . ILE A 1 185 ? -3.330 2.168 8.904 1.00 97.94 185 ILE A C 1
ATOM 1451 O O . ILE A 1 185 ? -3.320 3.043 9.773 1.00 97.94 185 ILE A O 1
ATOM 1455 N N . LEU A 1 186 ? -4.135 2.202 7.850 1.00 98.31 186 LEU A N 1
ATOM 1456 C CA . LEU A 1 186 ? -5.118 3.238 7.594 1.00 98.31 186 LEU A CA 1
ATOM 1457 C C . LEU A 1 186 ? -6.473 2.841 8.156 1.00 98.31 186 LEU A C 1
ATOM 1459 O O . LEU A 1 186 ? -6.926 1.703 8.010 1.00 98.31 186 LEU A O 1
ATOM 1463 N N . LEU A 1 187 ? -7.132 3.806 8.784 1.00 98.25 187 LEU A N 1
ATOM 1464 C CA . LEU A 1 187 ? -8.379 3.599 9.503 1.00 98.25 187 LEU A CA 1
ATOM 1465 C C . LEU A 1 187 ? -9.493 4.453 8.906 1.00 98.25 187 LEU A C 1
ATOM 1467 O O . LEU A 1 187 ? -9.354 5.672 8.839 1.00 98.25 187 LEU A O 1
ATOM 1471 N N . LYS A 1 188 ? -10.623 3.831 8.568 1.00 98.12 188 LYS A N 1
ATOM 1472 C CA . LYS A 1 188 ? -11.869 4.518 8.202 1.00 98.12 188 LYS A CA 1
ATOM 1473 C C . LYS A 1 188 ? -12.928 4.192 9.245 1.00 98.12 188 LYS A C 1
ATOM 1475 O O . LYS A 1 188 ? -13.138 3.018 9.543 1.00 98.12 188 LYS A O 1
ATOM 1480 N N . GLY A 1 189 ? -13.557 5.202 9.845 1.00 96.62 189 GLY A N 1
ATOM 1481 C CA . GLY A 1 189 ? -14.576 4.999 10.887 1.00 96.62 189 GLY A CA 1
ATOM 1482 C C . GLY A 1 189 ? -14.062 4.351 12.188 1.00 96.62 189 GLY A C 1
ATOM 1483 O O . GLY A 1 189 ? -14.854 3.795 12.950 1.00 96.62 189 GLY A O 1
ATOM 1484 N N . PHE A 1 190 ? -12.750 4.392 12.447 1.00 95.62 190 PHE A N 1
ATOM 1485 C CA . PHE A 1 190 ? -12.136 4.008 13.723 1.00 95.62 190 PHE A CA 1
ATOM 1486 C C . PHE A 1 190 ? -11.345 5.179 14.306 1.00 95.62 190 PHE A C 1
ATOM 1488 O O . PHE A 1 190 ? -10.816 6.005 13.570 1.00 95.62 190 PHE A O 1
ATOM 1495 N N . GLU A 1 191 ? -11.182 5.177 15.628 1.00 92.56 191 GLU A N 1
ATOM 1496 C CA . GLU A 1 191 ? -10.261 6.065 16.332 1.00 92.56 191 GLU A CA 1
ATOM 1497 C C . GLU A 1 191 ? -9.101 5.253 16.926 1.00 92.56 191 GLU A C 1
ATOM 1499 O O . GLU A 1 191 ? -9.303 4.282 17.665 1.00 92.56 191 GLU A O 1
ATOM 1504 N N . ALA A 1 192 ? -7.866 5.644 16.608 1.00 91.81 192 ALA A N 1
ATOM 1505 C CA . ALA A 1 192 ? -6.677 5.017 17.170 1.00 91.81 192 ALA A CA 1
ATOM 1506 C C . ALA A 1 192 ? -6.386 5.540 18.583 1.00 91.81 192 ALA A C 1
ATOM 1508 O O . ALA A 1 192 ? -5.968 6.686 18.760 1.00 91.81 192 ALA A O 1
ATOM 1509 N N . LYS A 1 193 ? -6.517 4.666 19.588 1.00 89.69 193 LYS A N 1
ATOM 1510 C CA . LYS A 1 193 ? -6.238 5.007 20.996 1.00 89.69 193 LYS A CA 1
ATOM 1511 C C . LYS A 1 193 ? -4.758 5.269 21.278 1.00 89.69 193 LYS A C 1
ATOM 1513 O O . LYS A 1 193 ? -4.425 6.125 22.086 1.00 89.69 193 LYS A O 1
ATOM 1518 N N . SER A 1 194 ? -3.863 4.513 20.647 1.00 87.88 194 SER A N 1
ATOM 1519 C CA . SER A 1 194 ? -2.414 4.698 20.769 1.00 87.88 194 SER A CA 1
ATOM 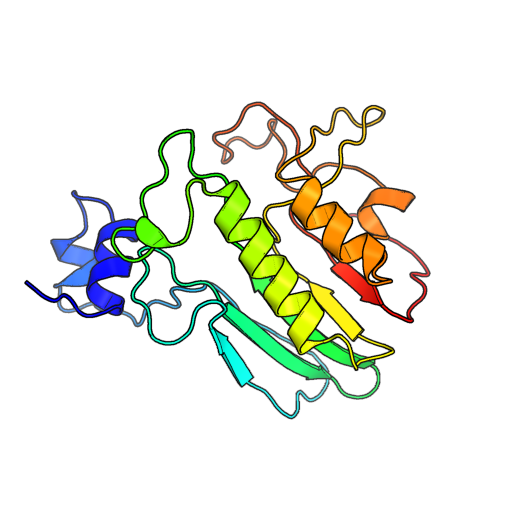1520 C C . SER A 1 194 ? -1.700 4.150 19.540 1.00 87.88 194 SER A C 1
ATOM 1522 O O . SER A 1 194 ? -2.247 3.312 18.824 1.00 87.88 194 SER A O 1
ATOM 1524 N N . VAL A 1 195 ? -0.479 4.628 19.324 1.00 85.19 195 VAL A N 1
ATOM 1525 C CA . VAL A 1 195 ? 0.474 4.082 18.359 1.00 85.19 195 VAL A CA 1
ATOM 1526 C C . VAL A 1 195 ? 1.738 3.770 19.150 1.00 85.19 195 VAL A C 1
ATOM 1528 O O . VAL A 1 195 ? 2.140 4.562 20.001 1.00 85.19 195 VAL A O 1
ATOM 1531 N N . LYS A 1 196 ? 2.312 2.588 18.937 1.00 79.44 196 LYS A N 1
ATOM 1532 C CA . LYS A 1 196 ? 3.520 2.132 19.626 1.00 79.44 196 LYS A CA 1
ATOM 1533 C C . LYS A 1 196 ? 4.530 1.674 18.588 1.00 79.44 196 LYS A C 1
ATOM 1535 O O . LYS A 1 196 ? 4.144 1.004 17.635 1.00 79.44 196 LYS A O 1
ATOM 1540 N N . VAL A 1 197 ? 5.793 2.012 18.812 1.00 69.12 197 VAL A N 1
ATOM 1541 C CA . VAL A 1 197 ? 6.922 1.373 18.134 1.00 69.12 197 VAL A CA 1
ATOM 1542 C C . VAL A 1 197 ? 7.320 0.174 18.994 1.00 69.12 197 VAL A C 1
ATOM 1544 O O . VAL A 1 197 ? 7.378 0.303 20.220 1.00 69.12 197 VAL A O 1
ATOM 1547 N N . SER A 1 198 ? 7.461 -0.995 18.372 1.00 54.78 198 SER A N 1
ATOM 1548 C CA . SER A 1 198 ? 7.949 -2.219 19.022 1.00 54.78 198 SER A CA 1
ATOM 1549 C C . SER A 1 198 ? 9.454 -2.185 19.211 1.00 54.78 198 SER A C 1
ATOM 1551 O O . SER A 1 198 ? 10.116 -1.778 18.231 1.00 54.78 198 SER A O 1
#

Sequence (198 aa):
MDLPQECLSCIALSGIKRVYSDCVGPTSGGINIPGLVLLSKRPLRNIRKVDLIPGIKQILPRSYLYAEVDGIGPIACTHLTANLGKIYYEPYLQSKFSSWRDQNLHDVQTLVQDFRDFPRMIIMGDLNCGPSVPEQNVAEDFSASFQALMDNNFTAPYVTKLGMCTYCHENKFVVQNENLIIDHILLKGFEAKSVKVS

Nearest PDB structures (foldseek):
  4ruw-assembly1_A  TM=5.818E-01  e=2.332E-06  Beutenbergia cavernae DSM 12333
  5tt3-assembly1_B  TM=4.623E-01  e=7.302E+00  Helicobacter pylori 26695
  4yha-assembly1_B  TM=3.828E-01  e=4.827E+00  Helicobacter pylori 26695
  8c8g-assembly1_A  TM=1.664E-01  e=6.487E+00  Weissella oryzae

Foldseek 3Di:
DDDDLLLLQLCLVLDPVCSCVAPPDPPPDDDPLQPDDDDDPFDWPPWDKAFLDPPWRWNRTWIWIWTQGPPQGIEIETAAQAQPDDDDDTPRCVVPDPHSLRRLLSSLVSVLVVCLVPQWYKYWDQSNFDPDDVVQQAHTGSPVSVVSCVVSQKDFCCCVPPNHAPQQCPPPVHPDNGGHNRTTTIIHNDDDPDDDDD

Mean predicted aligned error: 5.33 Å

Organism: Pinctada imbricata (NCBI:txid66713)

InterPro domains:
  IPR036691 Endonuclease/exonuclease/phosphatase superfamily [G3DSA:3.60.10.10] (14-198)
  IPR036691 Endonuclease/exonuclease/phosphatase superfamily [SSF56219] (19-196)

Secondary structure (DSSP, 8-state):
----HHHHHHHHHH-TTTHIIIIISTT-PPP-TT------SS-EEEEEEEESSTT---SS--EEEEEEETTTEEEEEEEPPP---SS---TTTTTT-SSHHHHHHHHHHHHHHHTTT-SSEEEEEE-S-B--BGGGTBPPBSHHHHHHHHTTTEE-HHHHHT---SB-TTSTT---SS-B--EEEEEES---------

pLDDT: mean 90.65, std 11.03, range [52.94, 98.75]

Radius of gyration: 17.75 Å; Cα contacts (8 Å, |Δi|>4): 352; chains: 1; bounding box: 41×47×48 Å